Protein AF-0000000084123819 (afdb_homodimer)

Nearest PDB structures (foldseek):
  3b73-assembly1_A  TM=9.646E-01  e=2.290E-06  Haloarcula marismortui ATCC 43049
  5h3r-assembly1_B  TM=7.983E-01  e=9.351E-03  Escherichia coli K-12
  4zzl-assembly1_A  TM=7.773E-01  e=3.343E-02  Pseudomonas aeruginosa
  6pcp-assembly2_C  TM=8.397E-01  e=7.475E-02  Bordetella pertussis
  2nyx-assembly1_A  TM=7.741E-01  e=4.372E-02  Mycobacterium tuberculosis H37Rv

pLDDT: mean 82.8, std 21.32, range [26.89, 98.31]

Foldseek 3Di:
DAQDDPPDDPVLLVVLVCLVVPPKDALVVSQVVDPDPDHSVRSVVSLVVCVQQVQKHAPAQDPPDGMIHGDPQVVCRNVRNDNSHPCSPPPPDDPPVHHHHPVVPPVDD/DAQDDPPDDPVLLVVLVCLVVPPKDALVVSQVVDPDPDHSVRSVVSLVVCVQQVQKHAPAQDPPDGMIHGDPQVVCRNVRNDNSHPCSPPPPPDPPVHDHHPVVPPPDD

Sequence (218 aa):
MRRTGQWMQLLDDRILEKLAREGLSWPSQMARDLRVGGSEARIHERCRVLCEAGLIEPFLDEPGVEMFEISVWGMLYLEGEVDANLDRPTPGTRPPDKVRPGWWVGFGIMRRTGQWMQLLDDRILEKLAREGLSWPSQMARDLRVGGSEARIHERCRVLCEAGLIEPFLDEPGVEMFEISVWGMLYLEGEVDANLDRPTPGTRPPDKVRPGWWVGFGI

Structure (mmCIF, N/CA/C/O backbone):
data_AF-0000000084123819-model_v1
#
loop_
_entity.id
_entity.type
_entity.pdbx_description
1 polymer 'Repressor phrH2'
#
loop_
_atom_site.group_PDB
_atom_site.id
_atom_site.type_symbol
_atom_site.label_atom_id
_atom_site.label_alt_id
_atom_site.label_comp_id
_atom_site.label_asym_id
_atom_site.label_entity_id
_atom_site.label_seq_id
_atom_site.pdbx_PDB_ins_code
_atom_site.Cartn_x
_atom_site.Cartn_y
_atom_site.Cartn_z
_atom_site.occupancy
_atom_site.B_iso_or_equiv
_atom_site.auth_seq_id
_atom_site.auth_comp_id
_atom_site.auth_asym_id
_atom_site.auth_atom_id
_atom_site.pdbx_PDB_model_num
ATOM 1 N N . MET A 1 1 ? 9.422 -5.895 4.422 1 94.88 1 MET A N 1
ATOM 2 C CA . MET A 1 1 ? 8.023 -5.633 4.086 1 94.88 1 MET A CA 1
ATOM 3 C C . MET A 1 1 ? 7.379 -4.723 5.121 1 94.88 1 MET A C 1
ATOM 5 O O . MET A 1 1 ? 7.648 -4.84 6.316 1 94.88 1 MET A O 1
ATOM 9 N N . ARG A 1 2 ? 6.465 -3.92 4.648 1 96.38 2 ARG A N 1
ATOM 10 C CA . ARG A 1 2 ? 5.793 -2.988 5.547 1 96.38 2 ARG A CA 1
ATOM 11 C C . ARG A 1 2 ? 4.852 -3.723 6.496 1 96.38 2 ARG A C 1
ATOM 13 O O . ARG A 1 2 ? 4.168 -4.668 6.094 1 96.38 2 ARG A O 1
ATOM 20 N N . ARG A 1 3 ? 4.797 -3.199 7.773 1 95 3 ARG A N 1
ATOM 21 C CA . ARG A 1 3 ? 3.883 -3.713 8.789 1 95 3 ARG A CA 1
ATOM 22 C C . ARG A 1 3 ? 2.723 -2.75 9.016 1 95 3 ARG A C 1
ATOM 24 O O . ARG A 1 3 ? 2.785 -1.898 9.906 1 95 3 ARG A O 1
ATOM 31 N N . THR A 1 4 ? 1.726 -2.9 8.203 1 95.31 4 THR A N 1
ATOM 32 C CA . THR A 1 4 ? 0.609 -1.973 8.062 1 95.31 4 THR A CA 1
ATOM 33 C C . THR A 1 4 ? -0.328 -2.066 9.266 1 95.31 4 THR A C 1
ATOM 35 O O . THR A 1 4 ? -0.619 -3.164 9.742 1 95.31 4 THR A O 1
ATOM 38 N N . GLY A 1 5 ? -0.703 -0.911 9.719 1 93.38 5 GLY A N 1
ATOM 39 C CA . GLY A 1 5 ? -1.733 -0.895 10.742 1 93.38 5 GLY A CA 1
ATOM 40 C C . GLY A 1 5 ? -3.121 -1.173 10.203 1 93.38 5 GLY A C 1
ATOM 41 O O . GLY A 1 5 ? -3.414 -0.863 9.047 1 93.38 5 GLY A O 1
ATOM 42 N N . GLN A 1 6 ? -4.02 -1.649 11.125 1 90.69 6 GLN A N 1
ATOM 43 C CA . GLN A 1 6 ? -5.387 -1.97 10.734 1 90.69 6 GLN A CA 1
ATOM 44 C C . GLN A 1 6 ? -6.145 -0.716 10.305 1 90.69 6 GLN A C 1
ATOM 46 O O . GLN A 1 6 ? -7.125 -0.799 9.555 1 90.69 6 GLN A O 1
ATOM 51 N N . TRP A 1 7 ? -5.738 0.375 10.688 1 93.19 7 TRP A N 1
ATOM 52 C CA . TRP A 1 7 ? -6.391 1.656 10.438 1 93.19 7 TRP A CA 1
ATOM 53 C C . TRP A 1 7 ? -5.934 2.254 9.117 1 93.19 7 TRP A C 1
ATOM 55 O O . TRP A 1 7 ? -6.512 3.23 8.633 1 93.19 7 TRP A O 1
ATOM 65 N N . MET A 1 8 ? -4.859 1.706 8.523 1 96 8 MET A N 1
ATOM 66 C CA . MET A 1 8 ? -4.234 2.314 7.352 1 96 8 MET A CA 1
ATOM 67 C C . MET A 1 8 ? -4.973 1.932 6.074 1 96 8 MET A C 1
ATOM 69 O O . MET A 1 8 ? -5.574 0.858 5.996 1 96 8 MET A O 1
ATOM 73 N N . GLN A 1 9 ? -4.875 2.807 5.113 1 95.44 9 GLN A N 1
ATOM 74 C CA . GLN A 1 9 ? -5.391 2.631 3.758 1 95.44 9 GLN A CA 1
ATOM 75 C C . GLN A 1 9 ? -4.27 2.734 2.727 1 95.44 9 GLN A C 1
ATOM 77 O O . GLN A 1 9 ? -3.176 3.213 3.035 1 95.44 9 GLN A O 1
ATOM 82 N N . LEU A 1 10 ? -4.629 2.291 1.51 1 96.56 10 LEU A N 1
ATOM 83 C CA . LEU A 1 10 ? -3.652 2.328 0.425 1 96.56 10 LEU A CA 1
ATOM 84 C C . LEU A 1 10 ? -3.139 3.748 0.206 1 96.56 10 LEU A C 1
ATOM 86 O O . LEU A 1 10 ? -1.943 3.953 -0.017 1 96.56 10 LEU A O 1
ATOM 90 N N . LEU A 1 11 ? -4.055 4.664 0.275 1 96.69 11 LEU A N 1
ATOM 91 C CA . LEU A 1 11 ? -3.705 6.066 0.061 1 96.69 11 LEU A CA 1
ATOM 92 C C . LEU A 1 11 ? -2.629 6.516 1.043 1 96.69 11 LEU A C 1
ATOM 94 O O . LEU A 1 11 ? -1.771 7.332 0.7 1 96.69 11 LEU A O 1
ATOM 98 N N . ASP A 1 12 ? -2.639 5.992 2.201 1 96.88 12 ASP A N 1
ATOM 99 C CA . ASP A 1 12 ? -1.632 6.348 3.197 1 96.88 12 ASP A CA 1
ATOM 100 C C . ASP A 1 12 ? -0.228 5.996 2.709 1 96.88 12 ASP A C 1
ATOM 102 O O . ASP A 1 12 ? 0.699 6.797 2.84 1 96.88 12 ASP A O 1
ATOM 106 N N . ASP A 1 13 ? -0.086 4.84 2.154 1 97.75 13 ASP A N 1
ATOM 107 C CA . ASP A 1 13 ? 1.208 4.422 1.624 1 97.75 13 ASP A CA 1
ATOM 108 C C . ASP A 1 13 ? 1.681 5.367 0.52 1 97.75 13 ASP A C 1
ATOM 110 O O . ASP A 1 13 ? 2.867 5.688 0.435 1 97.75 13 ASP A O 1
ATOM 114 N N . ARG A 1 14 ? 0.751 5.805 -0.275 1 97.56 14 ARG A N 1
ATOM 115 C CA . ARG A 1 14 ? 1.123 6.672 -1.389 1 97.56 14 ARG A CA 1
ATOM 116 C C . ARG A 1 14 ? 1.505 8.062 -0.896 1 97.56 14 ARG A C 1
ATOM 118 O O . ARG A 1 14 ? 2.432 8.68 -1.423 1 97.56 14 ARG A O 1
ATOM 125 N N . ILE A 1 15 ? 0.788 8.5 0.048 1 97.62 15 ILE A N 1
ATOM 126 C CA . ILE A 1 15 ? 1.144 9.781 0.657 1 97.62 15 ILE A CA 1
ATOM 127 C C . ILE A 1 15 ? 2.551 9.695 1.245 1 97.62 15 ILE A C 1
ATOM 129 O O . ILE A 1 15 ? 3.389 10.562 0.993 1 97.62 15 ILE A O 1
ATOM 133 N N . LEU A 1 16 ? 2.836 8.68 1.971 1 98.31 16 LEU A N 1
ATOM 134 C CA . LEU A 1 16 ? 4.145 8.508 2.59 1 98.31 16 LEU A CA 1
ATOM 135 C C . LEU A 1 16 ? 5.238 8.406 1.531 1 98.31 16 LEU A C 1
ATOM 137 O O . LEU A 1 16 ? 6.305 9.008 1.675 1 98.31 16 LEU A O 1
ATOM 141 N N . GLU A 1 17 ? 4.992 7.645 0.515 1 98.31 17 GLU A N 1
ATOM 142 C CA . GLU A 1 17 ? 5.98 7.488 -0.547 1 98.31 17 GLU A CA 1
ATOM 143 C C . GLU A 1 17 ? 6.258 8.812 -1.248 1 98.31 17 GLU A C 1
ATOM 145 O O . GLU A 1 17 ? 7.406 9.117 -1.578 1 98.31 17 GLU A O 1
ATOM 150 N N . LYS A 1 18 ? 5.199 9.531 -1.505 1 97.56 18 LYS A N 1
ATOM 151 C CA . LYS A 1 18 ? 5.379 10.828 -2.146 1 97.56 18 LYS A CA 1
ATOM 152 C C . LYS A 1 18 ? 6.254 11.742 -1.298 1 97.56 18 LYS A C 1
ATOM 154 O O . LYS A 1 18 ? 7.191 12.359 -1.807 1 97.56 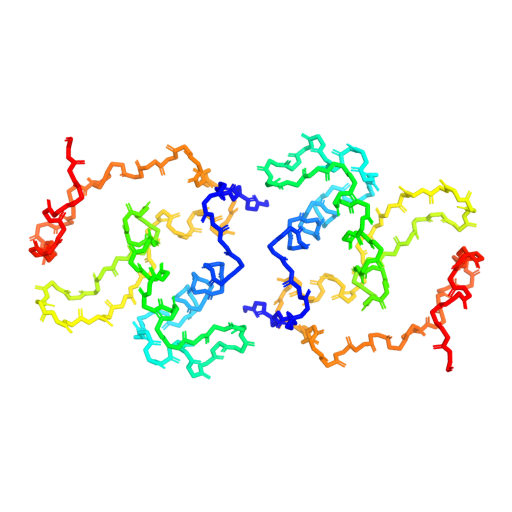18 LYS A O 1
ATOM 159 N N . LEU A 1 19 ? 5.906 11.828 -0.056 1 98.25 19 LEU A N 1
ATOM 160 C CA . LEU A 1 19 ? 6.664 12.695 0.839 1 98.25 19 LEU A CA 1
ATOM 161 C C . LEU A 1 19 ? 8.109 12.219 0.961 1 98.25 19 LEU A C 1
ATOM 163 O O . LEU A 1 19 ? 9.031 13.039 1.049 1 98.25 19 LEU A O 1
ATOM 167 N N . ALA A 1 20 ? 8.289 10.953 1.011 1 98.31 20 ALA A N 1
ATOM 168 C CA . ALA A 1 20 ? 9.641 10.398 1.074 1 98.31 20 ALA A CA 1
ATOM 169 C C . ALA A 1 20 ? 10.453 10.789 -0.159 1 98.31 20 ALA A C 1
ATOM 171 O O . ALA A 1 20 ? 11.648 11.062 -0.061 1 98.31 20 ALA A O 1
ATOM 172 N N . ARG A 1 21 ? 9.812 10.805 -1.209 1 97 21 ARG A N 1
ATOM 173 C CA . ARG A 1 21 ? 10.484 11.062 -2.479 1 97 21 ARG A CA 1
ATOM 174 C C . ARG A 1 21 ? 10.695 12.555 -2.697 1 97 21 ARG A C 1
ATOM 176 O O . ARG A 1 21 ? 11.758 12.984 -3.145 1 97 21 ARG A O 1
ATOM 183 N N . GLU A 1 22 ? 9.711 13.312 -2.41 1 96.38 22 GLU A N 1
ATOM 184 C CA . GLU A 1 22 ? 9.711 14.711 -2.844 1 96.38 22 GLU A CA 1
ATOM 185 C C . GLU A 1 22 ? 9.977 15.648 -1.674 1 96.38 22 GLU A C 1
ATOM 187 O O . GLU A 1 22 ? 10.258 16.828 -1.874 1 96.38 22 GLU A O 1
ATOM 192 N N . GLY A 1 23 ? 9.914 15.102 -0.52 1 95.5 23 GLY A N 1
ATOM 193 C CA . GLY A 1 23 ? 10.07 15.961 0.645 1 95.5 23 GLY A CA 1
ATOM 194 C C . GLY A 1 23 ? 8.766 16.594 1.096 1 95.5 23 GLY A C 1
ATOM 195 O O . GLY A 1 23 ? 7.75 15.906 1.234 1 95.5 23 GLY A O 1
ATOM 196 N N . LEU A 1 24 ? 8.727 17.859 1.134 1 95.44 24 LEU A N 1
ATOM 197 C CA . LEU A 1 24 ? 7.566 18.578 1.625 1 95.44 24 LEU A CA 1
ATOM 198 C C . LEU A 1 24 ? 6.477 18.641 0.56 1 95.44 24 LEU A C 1
ATOM 200 O O . LEU A 1 24 ? 6.773 18.766 -0.631 1 95.44 24 LEU A O 1
ATOM 204 N N . SER A 1 25 ? 5.176 18.594 1.036 1 96.75 25 SER A N 1
ATOM 205 C CA . SER A 1 25 ? 4.051 18.75 0.12 1 96.75 25 SER A CA 1
ATOM 206 C C . SER A 1 25 ? 2.793 19.188 0.861 1 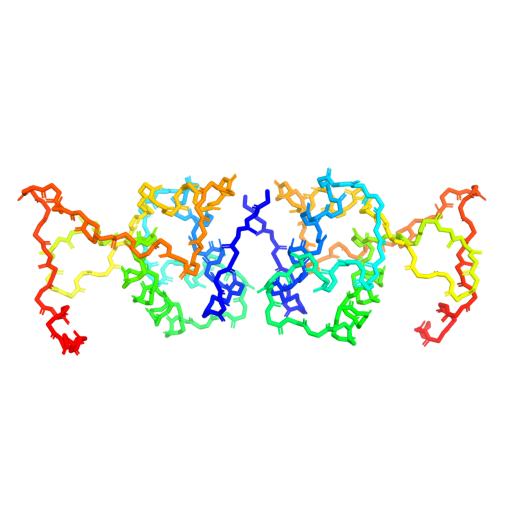96.75 25 SER A C 1
ATOM 208 O O . SER A 1 25 ? 2.75 19.172 2.092 1 96.75 25 SER A O 1
ATOM 210 N N . TRP A 1 26 ? 1.795 19.547 -0 1 94.75 26 TRP A N 1
ATOM 211 C CA . TRP A 1 26 ? 0.48 19.984 0.465 1 94.75 26 TRP A CA 1
ATOM 212 C C . TRP A 1 26 ? -0.604 19.016 -0.003 1 94.75 26 TRP A C 1
ATOM 214 O O . TRP A 1 26 ? -0.483 18.406 -1.068 1 94.75 26 TRP A O 1
ATOM 224 N N . PRO A 1 27 ? -1.655 18.984 0.898 1 95.81 27 PRO A N 1
ATOM 225 C CA . PRO A 1 27 ? -2.73 18.062 0.496 1 95.81 27 PRO A CA 1
ATOM 226 C C . PRO A 1 27 ? -3.26 18.359 -0.906 1 95.81 27 PRO A C 1
ATOM 228 O O . PRO A 1 27 ? -3.529 17.438 -1.675 1 95.81 27 PRO A O 1
ATOM 231 N N . SER A 1 28 ? -3.377 19.594 -1.279 1 94.19 28 SER A N 1
ATOM 232 C CA . SER A 1 28 ? -3.867 19.922 -2.611 1 94.19 28 SER A CA 1
ATOM 233 C C . SER A 1 28 ? -2.906 19.438 -3.691 1 94.19 28 SER A C 1
ATOM 235 O O . SER A 1 28 ? -3.338 18.953 -4.738 1 94.19 28 SER A O 1
ATOM 237 N N . GLN A 1 29 ? -1.646 19.625 -3.51 1 95.5 29 GLN A N 1
ATOM 238 C CA . GLN A 1 29 ? -0.646 19.141 -4.449 1 95.5 29 GLN A CA 1
ATOM 239 C C . GLN A 1 29 ? -0.65 17.609 -4.508 1 95.5 29 GLN A C 1
ATOM 241 O O . GLN A 1 29 ? -0.551 17.031 -5.586 1 95.5 29 GLN A O 1
ATOM 246 N N . MET A 1 30 ? -0.764 17 -3.324 1 95.81 30 MET A N 1
ATOM 247 C CA . MET A 1 30 ? -0.81 15.547 -3.277 1 95.81 30 MET A CA 1
ATOM 248 C C . MET A 1 30 ? -2.018 15.016 -4.043 1 95.81 30 MET A C 1
ATOM 250 O O . MET A 1 30 ? -1.917 14.008 -4.742 1 95.81 30 MET A O 1
ATOM 254 N N . ALA A 1 31 ? -3.129 15.68 -3.91 1 94.81 31 ALA A N 1
ATOM 255 C CA . ALA A 1 31 ? -4.348 15.273 -4.602 1 94.81 31 ALA A CA 1
ATOM 256 C C . ALA A 1 31 ? -4.168 15.32 -6.113 1 94.81 31 ALA A C 1
ATOM 258 O O . ALA A 1 31 ? -4.699 14.477 -6.84 1 94.81 31 ALA A O 1
ATOM 259 N N . ARG A 1 32 ? -3.424 16.266 -6.582 1 93.12 32 ARG A N 1
ATOM 260 C CA . ARG A 1 32 ? -3.168 16.406 -8.008 1 93.12 32 ARG A CA 1
ATOM 261 C C . ARG A 1 32 ? -2.195 15.336 -8.5 1 93.12 32 ARG A C 1
ATOM 263 O O . ARG A 1 32 ? -2.336 14.828 -9.617 1 93.12 32 ARG A O 1
ATOM 270 N N . ASP A 1 33 ? -1.304 15.008 -7.699 1 93.44 33 ASP A N 1
ATOM 271 C CA . ASP A 1 33 ? -0.202 14.148 -8.117 1 93.44 33 ASP A CA 1
ATOM 272 C C . ASP A 1 33 ? -0.578 12.672 -7.992 1 93.44 33 ASP A C 1
ATOM 274 O O . ASP A 1 33 ? -0.15 11.844 -8.797 1 93.44 33 ASP A O 1
ATOM 278 N N . LEU A 1 34 ? -1.29 12.383 -6.957 1 92.75 34 LEU A N 1
ATOM 279 C CA . LEU A 1 34 ? -1.593 10.984 -6.664 1 92.75 34 LEU A CA 1
ATOM 280 C C . LEU A 1 34 ? -2.816 10.523 -7.445 1 92.75 34 LEU A C 1
ATOM 282 O O . LEU A 1 34 ? -3.838 11.211 -7.477 1 92.75 34 LEU A O 1
ATOM 286 N N . ARG A 1 35 ? -2.732 9.633 -8.195 1 81.19 35 ARG A N 1
ATOM 287 C CA . ARG A 1 35 ? -3.799 9.094 -9.031 1 81.19 35 ARG A CA 1
ATOM 288 C C . ARG A 1 35 ? -4.551 7.977 -8.32 1 81.19 35 ARG A C 1
ATOM 290 O O . ARG A 1 35 ? -5.258 7.195 -8.961 1 81.19 35 ARG A O 1
ATOM 297 N N . VAL A 1 36 ? -4.305 7.961 -7.074 1 82.25 36 VAL A N 1
ATOM 298 C CA . VAL A 1 36 ? -5.02 6.938 -6.312 1 82.25 36 VAL A CA 1
ATOM 299 C C . VAL A 1 36 ? -6.387 7.469 -5.887 1 82.25 36 VAL A C 1
ATOM 301 O O . VAL A 1 36 ? -6.59 8.68 -5.812 1 82.25 36 VAL A O 1
ATOM 304 N N . GLY A 1 37 ? -7.512 6.922 -6.102 1 68.88 37 GLY A N 1
ATOM 305 C CA . GLY A 1 37 ? -8.93 7.195 -5.902 1 68.88 37 GLY A CA 1
ATOM 306 C C . GLY A 1 37 ? -9.203 8.086 -4.707 1 68.88 37 GLY A C 1
ATOM 307 O O . GLY A 1 37 ? -10.25 7.98 -4.074 1 68.88 37 GLY A O 1
ATOM 308 N N . GLY A 1 38 ? -8.344 9.172 -4.582 1 76.94 38 GLY A N 1
ATOM 309 C CA . GLY A 1 38 ? -8.703 10 -3.441 1 76.94 38 GLY A CA 1
ATOM 310 C C . GLY A 1 38 ? -8.969 11.445 -3.811 1 76.94 38 GLY A C 1
ATOM 311 O O . GLY A 1 38 ? -8.328 11.992 -4.711 1 76.94 38 GLY A O 1
ATOM 312 N N . SER A 1 39 ? -9.922 11.977 -3.324 1 91.62 39 SER A N 1
ATOM 31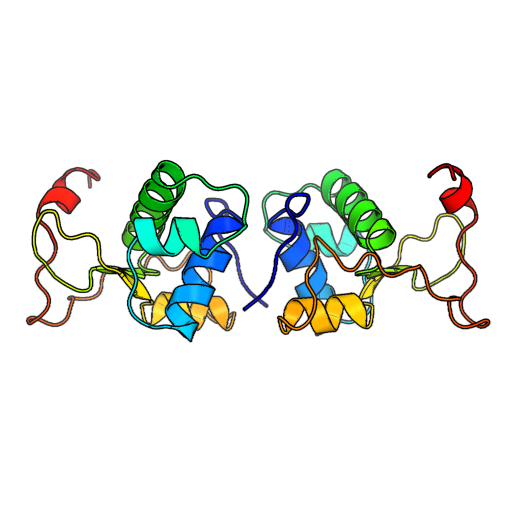3 C CA . SER A 1 39 ? -10.203 13.406 -3.412 1 91.62 39 SER A CA 1
ATOM 314 C C . SER A 1 39 ? -9.266 14.211 -2.525 1 91.62 39 SER A C 1
ATOM 316 O O . SER A 1 39 ? -8.578 13.648 -1.669 1 91.62 39 SER A O 1
ATOM 318 N N . GLU A 1 40 ? -9.273 15.477 -2.857 1 95.06 40 GLU A N 1
ATOM 319 C CA . GLU A 1 40 ? -8.484 16.359 -2.002 1 95.06 40 GLU A CA 1
ATOM 320 C C . GLU A 1 40 ? -8.961 16.281 -0.552 1 95.06 40 GLU A C 1
ATOM 322 O O . GLU A 1 40 ? -8.141 16.281 0.372 1 95.06 40 GLU A O 1
ATOM 327 N N . ALA A 1 41 ? -10.227 16.297 -0.348 1 95.06 41 ALA A N 1
ATOM 328 C CA . ALA A 1 41 ? -10.789 16.172 0.996 1 95.06 41 ALA A CA 1
ATOM 329 C C . ALA A 1 41 ? -10.297 14.898 1.68 1 95.06 41 ALA A C 1
ATOM 331 O O . ALA A 1 41 ? -9.953 14.914 2.865 1 95.06 41 ALA A O 1
ATOM 332 N N . ARG A 1 42 ? -10.273 13.852 0.964 1 96.12 42 ARG A N 1
ATOM 333 C CA . ARG A 1 42 ? -9.797 12.586 1.505 1 96.12 42 ARG A CA 1
ATOM 334 C C . ARG A 1 42 ? -8.312 12.656 1.844 1 96.12 42 ARG A C 1
ATOM 336 O O . ARG A 1 42 ? -7.875 12.133 2.869 1 96.12 42 ARG A O 1
ATOM 343 N N . ILE A 1 43 ? -7.605 13.273 0.985 1 97.25 43 ILE A N 1
ATOM 344 C CA . ILE A 1 43 ? -6.18 13.445 1.241 1 97.25 43 ILE A CA 1
ATOM 345 C C . ILE A 1 43 ? -5.973 14.25 2.521 1 97.25 43 ILE A C 1
ATOM 347 O O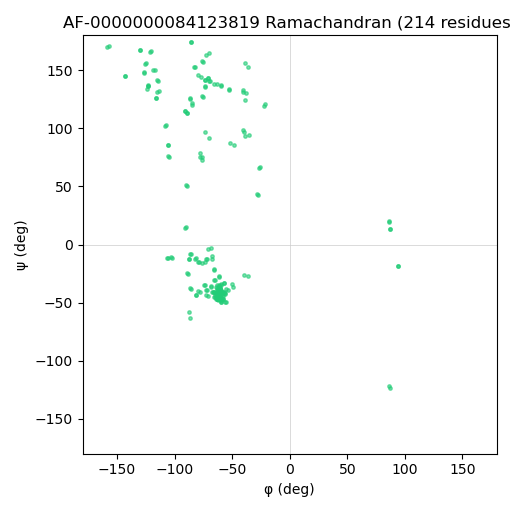 . ILE A 1 43 ? -5.125 13.906 3.348 1 97.25 43 ILE A O 1
ATOM 351 N N . HIS A 1 44 ? -6.703 15.289 2.713 1 95.06 44 HIS A N 1
ATOM 352 C CA . HIS A 1 44 ? -6.641 16.062 3.947 1 95.06 44 HIS A CA 1
ATOM 353 C C . HIS A 1 44 ? -6.902 15.18 5.164 1 95.06 44 HIS A C 1
ATOM 355 O O . HIS A 1 44 ? -6.152 15.227 6.145 1 95.06 44 HIS A O 1
ATOM 361 N N . GLU A 1 45 ? -7.922 14.445 5.09 1 95.75 45 GLU A N 1
ATOM 362 C CA . GLU A 1 45 ? -8.289 13.547 6.184 1 95.75 45 GLU A CA 1
ATOM 363 C C . GLU A 1 45 ? -7.164 12.562 6.492 1 95.75 45 GLU A C 1
ATOM 365 O O . GLU A 1 45 ? -6.805 12.367 7.656 1 95.75 45 GLU A O 1
ATOM 370 N N . ARG A 1 46 ? -6.629 11.977 5.438 1 96.62 46 ARG A N 1
ATOM 371 C CA . ARG A 1 46 ? -5.59 10.977 5.652 1 96.62 46 ARG A CA 1
ATOM 372 C C . ARG A 1 46 ? -4.312 11.609 6.188 1 96.62 46 ARG A C 1
ATOM 374 O O . ARG A 1 46 ? -3.6 11.008 6.988 1 96.62 46 ARG A O 1
ATOM 381 N N . CYS A 1 47 ? -4.004 12.805 5.734 1 96.38 47 CYS A N 1
ATOM 382 C CA . CYS A 1 47 ? -2.85 13.5 6.289 1 96.38 47 CYS A CA 1
ATOM 383 C C . CYS A 1 47 ? -3.02 13.727 7.785 1 96.38 47 CYS A C 1
ATOM 385 O O . CYS A 1 47 ? -2.062 13.594 8.555 1 96.38 47 CYS A O 1
ATOM 387 N N . ARG A 1 48 ? -4.176 14.055 8.18 1 93.69 48 ARG A N 1
ATOM 388 C CA . ARG A 1 48 ? -4.438 14.234 9.602 1 93.69 48 ARG A CA 1
ATOM 389 C C . ARG A 1 48 ? -4.238 12.93 10.367 1 93.69 48 ARG A C 1
ATOM 391 O O . ARG A 1 48 ? -3.596 12.914 11.414 1 93.69 48 ARG A O 1
ATOM 398 N N . VAL A 1 49 ? -4.762 11.875 9.891 1 95.06 49 VAL A N 1
ATOM 399 C CA . VAL A 1 49 ? -4.633 10.562 10.523 1 95.06 49 VAL A CA 1
ATOM 400 C C . VAL A 1 49 ? -3.158 10.18 10.609 1 95.06 49 VAL A C 1
ATOM 402 O O . VAL A 1 49 ? -2.695 9.711 11.656 1 95.06 49 VAL A O 1
ATOM 405 N N . LEU A 1 50 ? -2.447 10.344 9.547 1 96.81 50 LEU A N 1
ATOM 406 C CA . LEU A 1 50 ? -1.028 10.016 9.508 1 96.81 50 LEU A CA 1
ATOM 407 C C . LEU A 1 50 ? -0.242 10.867 10.5 1 96.81 50 LEU A C 1
ATOM 409 O O . LEU A 1 50 ? 0.735 10.406 11.086 1 96.81 50 LEU A O 1
ATOM 413 N N . CYS A 1 51 ? -0.643 12.133 10.609 1 93.81 51 CYS A N 1
ATOM 414 C CA . CYS A 1 51 ? -0.023 13.008 11.602 1 93.81 51 CYS A CA 1
ATOM 415 C C . CYS A 1 51 ? -0.277 12.492 13.016 1 93.81 51 CYS A C 1
ATOM 417 O O . CYS A 1 51 ? 0.644 12.422 13.828 1 93.81 51 CYS A O 1
ATOM 419 N N . GLU A 1 52 ? -1.499 12.148 13.266 1 92.31 52 GLU A N 1
ATOM 420 C CA . GLU A 1 52 ? -1.853 11.6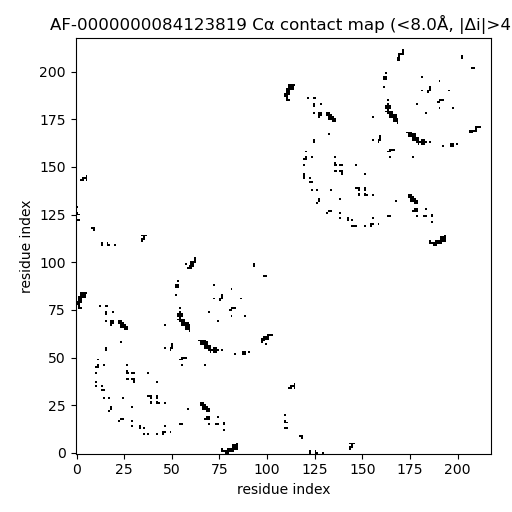17 14.578 1 92.31 52 GLU A CA 1
ATOM 421 C C . GLU A 1 52 ? -1.073 10.344 14.883 1 92.31 52 GLU A C 1
ATOM 423 O O . GLU A 1 52 ? -0.688 10.102 16.031 1 92.31 52 GLU A O 1
ATOM 428 N N . ALA A 1 53 ? -0.848 9.602 13.867 1 94.56 53 ALA A N 1
ATOM 429 C CA . ALA A 1 53 ? -0.109 8.352 14.023 1 94.56 53 ALA A CA 1
ATOM 430 C C . ALA A 1 53 ? 1.392 8.609 14.125 1 94.56 53 ALA A C 1
ATOM 432 O O . ALA A 1 53 ? 2.17 7.695 14.398 1 94.56 53 ALA A O 1
ATOM 433 N N . GLY A 1 54 ? 1.827 9.812 13.758 1 94.31 54 GLY A N 1
ATOM 434 C CA . GLY A 1 54 ? 3.227 10.195 13.875 1 94.31 54 GLY A CA 1
ATOM 435 C C . GLY A 1 54 ? 4.055 9.805 12.672 1 94.31 54 GLY A C 1
ATOM 436 O O . GLY A 1 54 ? 5.285 9.852 12.711 1 94.31 54 GLY A O 1
ATOM 437 N N . LEU A 1 55 ? 3.434 9.445 11.602 1 97.12 55 LEU A N 1
ATOM 438 C CA . LEU A 1 55 ? 4.16 8.992 10.422 1 97.12 55 LEU A CA 1
ATOM 439 C C . LEU A 1 55 ? 4.512 10.164 9.508 1 97.12 55 LEU A C 1
ATOM 441 O O . LEU A 1 55 ? 5.426 10.062 8.688 1 97.12 55 LEU A O 1
ATOM 445 N N . ILE A 1 56 ? 3.697 11.219 9.641 1 97.12 56 ILE A N 1
ATOM 446 C CA . ILE A 1 56 ? 4.07 12.484 9.023 1 97.12 56 ILE A CA 1
ATOM 447 C C . ILE A 1 56 ? 3.953 13.609 10.055 1 97.12 56 ILE A C 1
ATOM 449 O O . ILE A 1 56 ? 3.41 13.414 11.141 1 97.12 56 ILE A O 1
ATOM 453 N N . GLU A 1 57 ? 4.539 14.758 9.648 1 95.75 57 GLU A N 1
ATOM 454 C CA . GLU A 1 57 ? 4.512 15.898 10.562 1 95.75 57 GLU A CA 1
ATOM 455 C C . GLU A 1 57 ? 4.336 17.203 9.805 1 95.75 57 GLU A C 1
ATOM 457 O O . GLU A 1 57 ? 4.809 17.344 8.672 1 95.75 57 GLU A O 1
ATOM 462 N N . PRO A 1 58 ? 3.627 18.109 10.422 1 93.94 58 PRO A N 1
ATOM 463 C CA . PRO A 1 58 ? 3.562 19.438 9.805 1 93.94 58 PRO A CA 1
ATOM 464 C C . PRO A 1 58 ? 4.938 20.078 9.656 1 93.94 58 PRO A C 1
ATOM 466 O O . PRO A 1 58 ? 5.781 19.969 10.547 1 93.94 58 PRO A O 1
ATOM 469 N N . PHE A 1 59 ? 5.141 20.672 8.5 1 90.94 59 PHE A N 1
ATOM 470 C CA . PHE A 1 59 ? 6.406 21.344 8.258 1 90.94 59 PHE A CA 1
ATOM 471 C C . PHE A 1 59 ? 6.492 22.641 9.055 1 90.94 59 PHE A C 1
ATOM 473 O O . PHE A 1 59 ? 7.559 22.984 9.57 1 90.94 59 PHE A O 1
ATOM 480 N N . LEU A 1 60 ? 5.398 23.344 9.031 1 85.31 60 LEU A N 1
ATOM 481 C CA . LEU A 1 60 ? 5.324 24.594 9.797 1 85.31 60 LEU A CA 1
ATOM 482 C C . LEU A 1 60 ? 4.297 24.484 10.914 1 85.31 60 LEU A C 1
ATOM 484 O O . LEU A 1 60 ? 3.254 23.844 10.75 1 85.31 60 LEU A O 1
ATOM 488 N N . ASP A 1 61 ? 4.672 25.047 11.969 1 78.44 61 ASP A N 1
ATOM 489 C CA . ASP A 1 61 ? 3.754 25.094 13.102 1 78.44 61 ASP A CA 1
ATOM 490 C C . ASP A 1 61 ? 2.863 26.328 13.055 1 78.44 61 ASP A C 1
ATOM 492 O O . ASP A 1 61 ? 2.924 27.172 13.945 1 78.44 61 ASP A O 1
ATOM 496 N N . GLU A 1 62 ? 2.27 26.562 11.984 1 80.25 62 GLU A N 1
ATOM 497 C CA . GLU A 1 62 ? 1.337 27.672 11.797 1 80.25 62 GLU A CA 1
ATOM 498 C C . GLU A 1 62 ? -0.073 27.156 11.508 1 80.25 62 GLU A C 1
ATOM 500 O O . GLU A 1 62 ? -0.271 26.328 10.625 1 80.25 62 GLU A O 1
ATOM 505 N N . PRO A 1 63 ? -1 27.688 12.375 1 76.69 63 PRO A N 1
ATOM 506 C CA . PRO A 1 63 ? -2.383 27.281 12.141 1 76.69 63 PRO A CA 1
ATOM 507 C C . PRO A 1 63 ? -2.834 27.516 10.703 1 76.69 63 PRO A C 1
ATOM 509 O O . PRO A 1 63 ? -2.494 28.547 10.109 1 76.69 63 PRO A O 1
ATOM 512 N N . GLY A 1 64 ? -3.398 26.609 10.172 1 78.31 64 GLY A N 1
ATOM 513 C CA . GLY A 1 64 ? -3.984 26.75 8.852 1 78.31 64 GLY A CA 1
ATOM 514 C C . GLY A 1 64 ? -3.057 26.312 7.734 1 78.31 64 GLY A C 1
ATOM 515 O O . GLY A 1 64 ? -3.477 26.188 6.582 1 78.31 64 GLY A O 1
ATOM 516 N N . VAL A 1 65 ? -1.833 26.266 8.133 1 78.75 65 VAL A N 1
ATOM 517 C CA . VAL A 1 65 ? -0.91 25.844 7.094 1 78.75 65 VAL A CA 1
ATOM 518 C C . VAL A 1 65 ? -0.781 24.312 7.113 1 78.75 65 VAL A C 1
ATOM 520 O O . VAL A 1 65 ? -0.411 23.734 8.133 1 78.75 65 VAL A O 1
ATOM 523 N N . GLU A 1 66 ? -1.274 23.719 6.051 1 89.88 66 GLU A N 1
ATOM 524 C CA . GLU A 1 66 ? -1.189 22.266 5.953 1 89.88 66 GLU A CA 1
ATOM 525 C C . GLU A 1 66 ? -0.113 21.844 4.957 1 89.88 66 GLU A C 1
ATOM 527 O O . GLU A 1 66 ? -0.415 21.531 3.803 1 89.88 66 GLU A O 1
ATOM 532 N N . MET A 1 67 ? 1.106 21.953 5.332 1 94.38 67 MET A N 1
ATOM 533 C CA . MET A 1 67 ? 2.277 21.406 4.645 1 94.38 67 MET A CA 1
ATOM 534 C C . MET A 1 67 ? 2.943 20.312 5.473 1 94.38 67 MET A C 1
ATOM 536 O O . MET A 1 67 ? 3.186 20.5 6.668 1 94.38 67 MET A O 1
ATOM 540 N N . PHE A 1 68 ? 3.232 19.172 4.797 1 97 68 PHE A N 1
ATOM 541 C CA . PHE A 1 68 ? 3.662 18.016 5.57 1 97 68 PHE A CA 1
ATOM 542 C C . PHE A 1 68 ? 4.98 17.469 5.035 1 97 68 PHE A C 1
ATOM 544 O O . PHE A 1 68 ? 5.285 17.625 3.852 1 97 68 PHE A O 1
ATOM 551 N N . GLU A 1 69 ? 5.727 16.938 5.965 1 97.81 69 GLU A N 1
ATOM 552 C CA . GLU A 1 69 ? 6.883 16.094 5.633 1 97.81 69 GLU A CA 1
ATOM 553 C C . GLU A 1 69 ? 6.793 14.734 6.316 1 97.81 69 GLU A C 1
ATOM 555 O O . GLU A 1 69 ? 6.055 14.57 7.289 1 97.81 69 GLU A O 1
ATOM 560 N N . ILE A 1 70 ? 7.441 13.789 5.773 1 97.81 70 ILE A N 1
ATOM 561 C CA . ILE A 1 70 ? 7.465 12.469 6.402 1 97.81 70 ILE A CA 1
ATOM 562 C C . ILE A 1 70 ? 8.367 12.5 7.633 1 97.81 70 ILE A C 1
ATOM 564 O O . ILE A 1 70 ? 9.422 13.148 7.621 1 97.81 70 ILE A O 1
ATOM 568 N N . SER A 1 71 ? 7.949 11.805 8.664 1 96.75 71 SER A N 1
ATOM 569 C CA . SER A 1 71 ? 8.742 11.711 9.883 1 96.75 71 SER A CA 1
ATOM 570 C C . SER A 1 71 ? 9.766 10.586 9.797 1 96.75 71 SER A C 1
ATOM 572 O O . SER A 1 71 ? 9.766 9.82 8.828 1 96.75 71 SER A O 1
ATOM 574 N N . VAL A 1 72 ? 10.617 10.523 10.852 1 96 72 VAL A N 1
ATOM 575 C CA . VAL A 1 72 ? 11.531 9.391 10.953 1 96 72 VAL A CA 1
ATOM 576 C C . VAL A 1 72 ? 10.742 8.094 11.055 1 96 72 VAL A C 1
ATOM 578 O O . VAL A 1 72 ? 11.086 7.094 10.422 1 96 72 VAL A O 1
ATOM 581 N N . TRP A 1 73 ? 9.68 8.062 11.758 1 95.44 73 TRP A N 1
ATOM 582 C CA . TRP A 1 73 ? 8.844 6.879 11.93 1 95.44 73 TRP A CA 1
ATOM 583 C C . TRP A 1 73 ? 8.172 6.492 10.617 1 95.44 73 TRP A C 1
ATOM 585 O O . TRP A 1 73 ? 8.062 5.309 10.289 1 95.44 73 TRP A O 1
ATOM 595 N N . GLY A 1 74 ? 7.715 7.516 9.906 1 97.62 74 GLY A N 1
ATOM 596 C CA . GLY A 1 74 ? 7.156 7.254 8.586 1 97.62 74 GLY A CA 1
ATOM 597 C C . GLY A 1 74 ? 8.141 6.594 7.641 1 97.62 74 GLY A C 1
ATOM 598 O O . GLY A 1 74 ? 7.777 5.672 6.906 1 97.62 74 GLY A O 1
ATOM 599 N N . MET A 1 75 ? 9.43 7.062 7.672 1 97.94 75 MET A N 1
ATOM 600 C CA . MET A 1 75 ? 10.477 6.48 6.836 1 97.94 75 MET A CA 1
ATOM 601 C C . MET A 1 75 ? 10.75 5.031 7.234 1 97.94 75 MET A C 1
ATOM 603 O O . MET A 1 75 ? 10.836 4.152 6.375 1 97.94 75 MET A O 1
ATOM 607 N N . LEU A 1 76 ? 10.852 4.824 8.508 1 97.25 76 LEU A N 1
ATOM 608 C CA . LEU A 1 76 ? 11.117 3.48 9.016 1 97.25 76 LEU A CA 1
ATOM 609 C C . LEU A 1 76 ? 9.961 2.539 8.703 1 97.25 76 LEU A C 1
ATOM 611 O O . LEU A 1 76 ? 10.172 1.349 8.461 1 97.25 76 LEU A O 1
ATOM 615 N N . TYR A 1 77 ? 8.742 3.078 8.648 1 97.44 77 TYR A N 1
ATOM 616 C CA . TYR A 1 77 ? 7.586 2.289 8.234 1 97.44 77 TYR A CA 1
ATOM 617 C C . TYR A 1 77 ? 7.73 1.833 6.789 1 97.44 77 TYR A C 1
ATOM 619 O O . TYR A 1 77 ? 7.508 0.66 6.477 1 97.44 77 TYR A O 1
ATOM 627 N N . LEU A 1 78 ? 8.102 2.76 5.918 1 97.75 78 LEU A N 1
ATOM 628 C CA . LEU A 1 78 ? 8.266 2.418 4.508 1 97.75 78 LEU A CA 1
ATOM 629 C C . LEU A 1 78 ? 9.344 1.354 4.328 1 97.75 78 LEU A C 1
ATOM 631 O O . LEU A 1 78 ? 9.266 0.535 3.412 1 97.75 78 LEU A O 1
ATOM 635 N N . GLU A 1 79 ? 10.297 1.333 5.27 1 96.38 79 GLU A N 1
ATOM 636 C CA . GLU A 1 79 ? 11.398 0.378 5.199 1 96.38 79 GLU A CA 1
ATOM 637 C C . GLU A 1 79 ?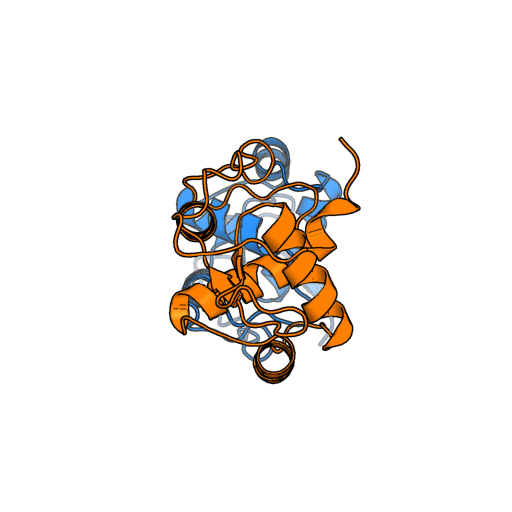 11.023 -0.949 5.852 1 96.38 79 GLU A C 1
ATOM 639 O O . GLU A 1 79 ? 11.781 -1.916 5.789 1 96.38 79 GLU A O 1
ATOM 644 N N . GLY A 1 80 ? 9.914 -0.993 6.488 1 95.81 80 GLY A N 1
ATOM 645 C CA . GLY A 1 80 ? 9.453 -2.207 7.145 1 95.81 80 GLY A CA 1
ATOM 646 C C . GLY A 1 80 ? 10 -2.367 8.547 1 95.81 80 GLY A C 1
ATOM 647 O O . GLY A 1 80 ? 9.945 -3.457 9.125 1 95.81 80 GLY A O 1
ATOM 648 N N . GLU A 1 81 ? 10.445 -1.296 9.133 1 96.19 81 GLU A N 1
ATOM 649 C CA . GLU A 1 81 ? 11.141 -1.363 10.414 1 96.19 81 GLU A CA 1
ATOM 650 C C . GLU A 1 81 ? 10.227 -0.946 11.562 1 96.19 81 GLU A C 1
ATOM 652 O O . GLU A 1 81 ? 10.578 -1.107 12.734 1 96.19 81 GLU A O 1
ATOM 657 N N . VAL A 1 82 ? 9.094 -0.392 11.234 1 94.25 82 VAL A N 1
ATOM 658 C CA . VAL A 1 82 ? 8.125 0.039 12.242 1 94.25 82 VAL A CA 1
ATOM 659 C C . VAL A 1 82 ? 6.781 -0.649 11.992 1 94.25 82 VAL A C 1
ATOM 661 O O . VAL A 1 82 ? 6.34 -0.768 10.844 1 94.25 82 VAL A O 1
ATOM 664 N N . ASP A 1 83 ? 6.164 -1.108 13.125 1 94.25 83 ASP A N 1
ATOM 665 C CA . ASP A 1 83 ? 4.805 -1.644 13.094 1 94.25 83 ASP A CA 1
ATOM 666 C C . ASP A 1 83 ? 3.775 -0.545 13.359 1 94.25 83 ASP A C 1
ATOM 668 O O . ASP A 1 83 ? 3.707 0.001 14.461 1 94.25 83 ASP A O 1
ATOM 672 N N . ALA A 1 84 ? 2.959 -0.274 12.352 1 93.44 84 ALA A N 1
ATOM 673 C CA . ALA A 1 84 ? 2.061 0.875 12.422 1 93.44 84 ALA A CA 1
ATOM 674 C C . ALA A 1 84 ? 0.916 0.622 13.398 1 93.44 84 ALA A C 1
ATOM 676 O O . ALA A 1 84 ? 0.168 1.541 13.742 1 93.44 84 ALA A O 1
ATOM 677 N N . ASN A 1 85 ? 0.713 -0.625 13.852 1 86.5 85 ASN A N 1
ATOM 678 C CA . ASN A 1 85 ? -0.256 -0.883 14.914 1 86.5 85 ASN A CA 1
ATOM 679 C C . ASN A 1 85 ? 0.304 -0.519 16.281 1 86.5 85 ASN A C 1
ATOM 681 O O . ASN A 1 85 ? -0.454 -0.306 17.234 1 86.5 85 ASN A O 1
ATOM 685 N N . LEU A 1 86 ? 1.456 -0.806 16.5 1 73 86 LEU A N 1
ATOM 686 C CA . LEU A 1 86 ? 2.061 -0.718 17.828 1 73 86 LEU A CA 1
ATOM 687 C C . LEU A 1 86 ? 2.621 0.678 18.078 1 73 86 LEU A C 1
ATOM 689 O O . LEU A 1 86 ? 2.52 1.203 19.188 1 73 86 LEU A O 1
ATOM 693 N N . ASP A 1 87 ? 3.498 1.015 17.203 1 59.12 87 ASP A N 1
ATOM 694 C CA . ASP A 1 87 ? 4.371 2.139 17.531 1 59.12 87 ASP A CA 1
ATOM 695 C C . ASP A 1 87 ? 3.646 3.469 17.344 1 59.12 87 ASP A C 1
ATOM 697 O O . ASP A 1 87 ? 3.244 3.812 16.234 1 59.12 87 ASP A O 1
ATOM 701 N N . ARG A 1 88 ? 2.779 3.678 18.359 1 55.69 88 ARG A N 1
ATOM 702 C CA . ARG A 1 88 ? 2.352 5.074 18.344 1 55.69 88 ARG A CA 1
ATOM 703 C C . ARG A 1 88 ? 3.463 5.992 18.828 1 55.69 88 ARG A C 1
ATOM 705 O O . ARG A 1 88 ? 4.035 5.766 19.906 1 55.69 88 ARG A O 1
ATOM 712 N N . PRO A 1 89 ? 4.141 6.516 17.812 1 50.75 89 PRO A N 1
ATOM 713 C CA . PRO A 1 89 ? 5.156 7.445 18.312 1 50.75 89 PRO A CA 1
ATOM 714 C C . PRO A 1 89 ? 4.668 8.273 19.5 1 50.75 89 PRO A C 1
ATOM 716 O O . PRO A 1 89 ? 3.494 8.656 19.547 1 50.75 89 PRO A O 1
ATOM 719 N N . THR A 1 90 ? 4.98 7.727 20.672 1 45.03 90 THR A N 1
ATOM 720 C CA . THR A 1 90 ? 4.785 8.797 21.641 1 45.03 90 THR A CA 1
ATOM 721 C C . THR A 1 90 ? 5.297 10.125 21.094 1 45.03 90 THR A C 1
ATOM 723 O O . THR A 1 90 ? 6.402 10.195 20.562 1 45.03 90 THR A O 1
ATOM 726 N N . PRO A 1 91 ? 4.395 10.836 20.625 1 42.5 91 PRO A N 1
ATOM 727 C CA . PRO A 1 91 ? 4.883 12.125 20.141 1 42.5 91 PRO A CA 1
ATOM 728 C C . PRO A 1 91 ? 6.152 12.586 20.844 1 42.5 91 PRO A C 1
ATOM 730 O O . PRO A 1 91 ? 6.16 12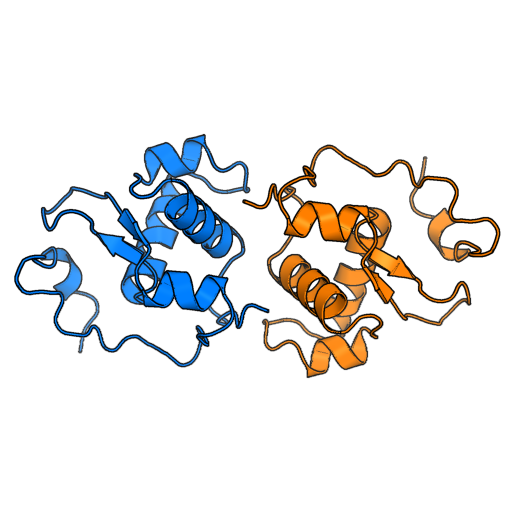.727 22.078 1 42.5 91 PRO A O 1
ATOM 733 N N . GLY A 1 92 ? 7.188 11.867 20.641 1 40.97 92 GLY A N 1
ATOM 734 C CA . GLY A 1 92 ? 8.289 12.578 21.266 1 40.97 92 GLY A CA 1
ATOM 735 C C . GLY A 1 92 ? 8.219 14.078 21.094 1 40.97 92 GLY A C 1
ATOM 736 O O . GLY A 1 92 ? 7.371 14.578 20.344 1 40.97 92 GLY A O 1
ATOM 737 N N . THR A 1 93 ? 8.906 14.781 22.078 1 39.59 93 THR A N 1
ATOM 738 C CA . THR A 1 93 ? 8.961 16.234 22.078 1 39.59 93 THR A CA 1
ATOM 739 C C . THR A 1 93 ? 9.43 16.75 20.719 1 39.59 93 THR A C 1
ATOM 741 O O . THR A 1 93 ? 10.461 16.297 20.203 1 39.59 93 THR A O 1
ATOM 744 N N . ARG A 1 94 ? 8.562 16.938 19.844 1 46.28 94 ARG A N 1
ATOM 745 C CA . ARG A 1 94 ? 8.914 17.688 18.641 1 46.28 94 ARG A CA 1
ATOM 746 C C . ARG A 1 94 ? 10.141 18.562 18.875 1 46.28 94 ARG A C 1
ATOM 748 O O . ARG A 1 94 ? 10.266 19.172 19.938 1 46.28 94 ARG A O 1
ATOM 755 N N . PRO A 1 95 ? 11.195 18.359 18.109 1 44.75 95 PRO A N 1
ATOM 756 C CA . PRO A 1 95 ? 12.289 19.297 18.391 1 44.75 95 PRO A CA 1
ATOM 757 C C . PRO A 1 95 ? 11.797 20.719 18.641 1 44.75 95 PRO A C 1
ATOM 759 O O . PRO A 1 95 ? 10.812 21.141 18.031 1 44.75 95 PRO A O 1
ATOM 762 N N . PRO A 1 96 ? 12.297 21.344 19.75 1 42.03 96 PRO A N 1
ATOM 763 C CA . PRO A 1 96 ? 11.883 22.672 20.188 1 42.03 96 PRO A CA 1
ATOM 764 C C . PRO A 1 96 ? 11.68 23.641 19.016 1 42.03 96 PRO A C 1
ATOM 766 O O . PRO A 1 96 ? 10.953 24.625 19.141 1 42.03 96 PRO A O 1
ATOM 769 N N . ASP A 1 97 ? 12.445 23.312 17.906 1 45.41 97 ASP A N 1
ATOM 770 C CA . ASP A 1 97 ? 12.359 24.312 16.844 1 45.41 97 ASP A CA 1
ATOM 771 C C . ASP A 1 97 ? 11.094 24.109 16.016 1 45.41 97 ASP A C 1
ATOM 773 O O . ASP A 1 97 ? 10.766 24.953 15.164 1 45.41 97 ASP A O 1
ATOM 777 N N . LYS A 1 98 ? 10.477 22.938 16.266 1 52.25 98 LYS A N 1
ATOM 778 C CA . LYS A 1 98 ? 9.25 22.75 15.5 1 52.25 98 LYS A CA 1
ATOM 779 C C . LYS A 1 98 ? 8.016 22.859 16.391 1 52.25 98 LYS A C 1
ATOM 781 O O . LYS A 1 98 ? 7.918 22.172 17.406 1 52.25 98 LYS A O 1
ATOM 786 N N . VAL A 1 99 ? 7.266 23.969 16.406 1 45.5 99 VAL A N 1
ATOM 787 C CA . VAL A 1 99 ? 6.09 24.281 17.219 1 45.5 99 VAL A CA 1
ATOM 788 C C . VAL A 1 99 ? 4.879 23.531 16.688 1 45.5 99 VAL A C 1
ATOM 790 O O . VAL A 1 99 ? 4.715 23.391 15.469 1 45.5 99 VAL A O 1
ATOM 793 N N . ARG A 1 100 ? 4.145 22.75 17.578 1 51.22 100 ARG A N 1
ATOM 794 C CA . ARG A 1 100 ? 2.912 22.047 17.219 1 51.22 100 ARG A CA 1
ATOM 795 C C . ARG A 1 100 ? 1.8 23.047 16.891 1 51.22 100 ARG A C 1
ATOM 797 O O . ARG A 1 100 ? 1.642 24.062 17.578 1 51.22 100 ARG A O 1
ATOM 804 N N . PRO A 1 101 ? 1.051 22.734 15.82 1 42.75 101 PRO A N 1
ATOM 805 C CA . PRO A 1 101 ? -0.089 23.641 15.672 1 42.75 101 PRO A CA 1
ATOM 806 C C . PRO A 1 101 ? -1.15 23.438 16.75 1 42.75 101 PRO A C 1
ATOM 808 O O . PRO A 1 101 ? -1.271 22.344 17.297 1 42.75 101 PRO A O 1
ATOM 811 N N . GLY A 1 102 ? -1.76 24.438 17.281 1 39.88 102 GLY A N 1
ATOM 812 C CA . GLY A 1 102 ? -2.785 24.516 18.312 1 39.88 102 GLY A CA 1
ATOM 813 C C . GLY A 1 102 ? -3.949 23.578 18.062 1 39.88 102 GLY A C 1
ATOM 814 O O . GLY A 1 102 ? -4.652 23.203 19 1 39.88 102 GLY A O 1
ATOM 815 N N . TRP A 1 103 ? -4.367 23.344 16.938 1 42.53 103 TRP A N 1
ATOM 816 C CA . TRP A 1 103 ? -5.586 22.578 16.734 1 42.53 103 TRP A CA 1
ATOM 817 C C . TRP A 1 103 ? -5.391 21.125 17.141 1 42.53 103 TRP A C 1
ATOM 819 O O . TRP A 1 103 ? -6.328 20.328 17.109 1 42.53 103 TRP A O 1
ATOM 829 N N . TRP A 1 104 ? -4.273 20.641 17.547 1 44.97 104 TRP A N 1
ATOM 830 C CA . TRP A 1 104 ? -4.012 19.297 18.078 1 44.97 104 TRP A CA 1
ATOM 831 C C . TRP A 1 104 ? -4.699 19.094 19.422 1 44.97 104 TRP A C 1
ATOM 833 O O . TRP A 1 104 ? -4.828 17.953 19.891 1 44.97 104 TRP A O 1
ATOM 843 N N . VAL A 1 105 ? -5.25 20.047 20.062 1 40.25 105 VAL A N 1
ATOM 844 C CA . VAL A 1 105 ? -5.836 19.969 21.406 1 40.25 105 VAL A CA 1
ATOM 845 C C . VAL A 1 105 ? -7.016 19 21.391 1 40.25 105 VAL A C 1
ATOM 847 O O . VAL A 1 105 ? -7.363 18.438 22.438 1 40.25 105 VAL A O 1
ATOM 850 N N . GLY A 1 106 ? -7.793 18.859 20.406 1 36.53 106 GLY A N 1
ATOM 851 C CA . GLY A 1 106 ? -9.008 18.062 20.547 1 36.53 106 GLY A CA 1
ATOM 852 C C . GLY A 1 106 ? -8.742 16.562 20.547 1 36.53 106 GLY A C 1
ATOM 853 O O . GLY A 1 106 ? -9.68 15.766 20.562 1 36.53 106 GLY A O 1
ATOM 854 N N . PHE A 1 107 ? -7.766 16.047 20.203 1 35.72 107 PHE A N 1
ATOM 855 C CA . PHE A 1 107 ? -7.598 14.609 20.359 1 35.72 107 PHE A CA 1
ATOM 856 C C . PHE A 1 107 ? -7.293 14.258 21.812 1 35.72 107 PHE A C 1
ATOM 858 O O . PHE A 1 107 ? -6.25 14.641 22.344 1 35.72 107 PHE A O 1
ATOM 865 N N . GLY A 1 108 ? -8.367 14.352 22.75 1 27.91 108 GLY A N 1
ATOM 866 C CA . GLY A 1 108 ? -8.414 14.273 24.203 1 27.91 108 GLY A CA 1
ATOM 867 C C . GLY A 1 108 ? -7.508 13.195 24.766 1 27.91 108 GLY A C 1
ATOM 868 O O . GLY A 1 108 ? -7.352 12.133 24.172 1 27.91 108 GLY A O 1
ATOM 869 N N . ILE A 1 109 ? -6.695 13.508 25.812 1 26.89 109 ILE A N 1
ATOM 870 C CA . ILE A 1 109 ? -6.117 12.789 26.938 1 26.89 109 ILE A CA 1
ATOM 871 C C . ILE A 1 109 ? -7.188 11.922 27.609 1 26.89 109 ILE A C 1
ATOM 873 O O . ILE A 1 109 ? -8.328 12.359 27.781 1 26.89 109 ILE A O 1
ATOM 877 N N . MET B 1 1 ? 8.328 5.68 -6.523 1 94.94 1 MET B N 1
ATOM 878 C CA . MET B 1 1 ? 7.039 5.461 -5.879 1 94.94 1 MET B CA 1
ATOM 879 C C . MET B 1 1 ? 6.148 4.57 -6.734 1 94.94 1 MET B C 1
ATOM 881 O O . MET B 1 1 ? 6.141 4.688 -7.961 1 94.94 1 MET B O 1
ATOM 885 N N . ARG B 1 2 ? 5.336 3.797 -6.062 1 96.5 2 ARG B N 1
ATOM 886 C CA . ARG B 1 2 ? 4.449 2.887 -6.781 1 96.5 2 ARG B CA 1
ATOM 887 C C . ARG B 1 2 ? 3.338 3.652 -7.492 1 96.5 2 ARG B C 1
ATOM 889 O O . ARG B 1 2 ? 2.791 4.613 -6.945 1 96.5 2 ARG B O 1
ATOM 896 N N . ARG B 1 3 ? 2.986 3.139 -8.711 1 95.12 3 ARG B N 1
ATOM 897 C CA . ARG B 1 3 ? 1.882 3.686 -9.492 1 95.12 3 ARG B CA 1
ATOM 898 C C . ARG B 1 3 ? 0.671 2.76 -9.453 1 95.12 3 ARG B C 1
ATOM 900 O O . ARG B 1 3 ? 0.502 1.911 -10.336 1 95.12 3 ARG B O 1
ATOM 907 N N . THR B 1 4 ? -0.101 2.941 -8.438 1 95.5 4 THR B N 1
ATOM 908 C CA . THR B 1 4 ? -1.185 2.049 -8.039 1 95.5 4 THR B CA 1
ATOM 909 C C . THR B 1 4 ? -2.367 2.178 -8.992 1 95.5 4 THR B C 1
ATOM 911 O O . THR B 1 4 ? -2.73 3.285 -9.398 1 95.5 4 THR B O 1
ATOM 914 N N . GLY B 1 5 ? -2.891 1.031 -9.344 1 93.62 5 GLY B N 1
ATOM 915 C CA . GLY B 1 5 ? -4.129 1.05 -10.102 1 93.62 5 GLY B CA 1
ATOM 916 C C . GLY B 1 5 ? -5.348 1.354 -9.258 1 93.62 5 GLY B C 1
ATOM 917 O O . GLY B 1 5 ? -5.371 1.044 -8.062 1 93.62 5 GLY B O 1
ATOM 918 N N . GLN B 1 6 ? -6.422 1.85 -9.961 1 91.12 6 GLN B N 1
ATOM 919 C CA . GLN B 1 6 ? -7.656 2.203 -9.266 1 91.12 6 GLN B CA 1
ATOM 920 C C . GLN B 1 6 ? -8.328 0.967 -8.664 1 91.12 6 GLN B C 1
ATOM 922 O O . GLN B 1 6 ? -9.102 1.073 -7.715 1 91.12 6 GLN B O 1
ATOM 927 N N . TRP B 1 7 ? -8.047 -0.13 -9.133 1 93.5 7 TRP B N 1
ATOM 928 C CA . TRP B 1 7 ? -8.656 -1.394 -8.734 1 93.5 7 TRP B CA 1
ATOM 929 C C . TRP B 1 7 ? -7.922 -2.006 -7.547 1 93.5 7 TRP B C 1
ATOM 931 O O . TRP B 1 7 ? -8.398 -2.969 -6.945 1 93.5 7 TRP B O 1
ATOM 941 N N . MET B 1 8 ? -6.734 -1.486 -7.207 1 96.12 8 MET B N 1
ATOM 942 C CA . MET B 1 8 ? -5.871 -2.115 -6.211 1 96.12 8 MET B CA 1
ATOM 943 C C . MET B 1 8 ? -6.285 -1.713 -4.801 1 96.12 8 MET B C 1
ATOM 945 O O . MET B 1 8 ? -6.824 -0.624 -4.594 1 96.12 8 MET B O 1
ATOM 949 N N . GLN B 1 9 ? -5.988 -2.588 -3.879 1 95.56 9 GLN B N 1
ATOM 950 C CA . GLN B 1 9 ? -6.176 -2.404 -2.443 1 95.56 9 GLN B CA 1
ATOM 951 C C . GLN B 1 9 ? -4.855 -2.549 -1.693 1 95.56 9 GLN B C 1
ATOM 953 O O . GLN B 1 9 ? -3.877 -3.061 -2.24 1 95.56 9 GLN B O 1
ATOM 958 N N . LEU B 1 10 ? -4.914 -2.098 -0.435 1 96.5 10 LEU B N 1
ATOM 959 C CA . LEU B 1 10 ? -3.719 -2.17 0.397 1 96.5 10 LEU B CA 1
ATOM 960 C C . LEU B 1 10 ? -3.213 -3.605 0.499 1 96.5 10 LEU B C 1
ATOM 962 O O . LEU B 1 10 ? -2.004 -3.848 0.438 1 96.5 10 LEU B O 1
ATOM 966 N N . LEU B 1 11 ? -4.141 -4.488 0.647 1 96.69 11 LEU B N 1
ATOM 967 C CA . LEU B 1 11 ? -3.793 -5.902 0.782 1 96.69 11 LEU B CA 1
ATOM 968 C C . LEU B 1 11 ? -2.984 -6.379 -0.42 1 96.69 11 LEU B C 1
ATOM 970 O O . LEU B 1 11 ? -2.094 -7.223 -0.279 1 96.69 11 LEU B O 1
ATOM 974 N N . ASP B 1 12 ? -3.24 -5.855 -1.554 1 96.94 12 ASP B N 1
ATOM 975 C CA . ASP B 1 12 ? -2.502 -6.242 -2.752 1 96.94 12 ASP B CA 1
ATOM 976 C C . ASP B 1 12 ? -1.013 -5.934 -2.602 1 96.94 12 ASP B C 1
ATOM 978 O O . ASP B 1 12 ? -0.165 -6.762 -2.941 1 96.94 12 ASP B O 1
ATOM 982 N N . ASP B 1 13 ? -0.72 -4.777 -2.098 1 97.75 13 ASP B N 1
ATOM 983 C CA . ASP B 1 13 ? 0.673 -4.398 -1.88 1 97.75 13 ASP B CA 1
ATOM 984 C C . ASP B 1 13 ? 1.357 -5.359 -0.91 1 97.75 13 ASP B C 1
ATOM 986 O O . ASP B 1 13 ? 2.521 -5.723 -1.103 1 97.75 13 ASP B O 1
ATOM 990 N N . ARG B 1 14 ? 0.62 -5.773 0.088 1 97.56 14 ARG B N 1
ATOM 991 C CA . ARG B 1 14 ? 1.211 -6.656 1.088 1 97.56 14 ARG B CA 1
ATOM 992 C C . ARG B 1 14 ? 1.43 -8.055 0.522 1 97.56 14 ARG B C 1
ATOM 994 O O . ARG B 1 14 ? 2.436 -8.703 0.821 1 97.56 14 ARG B O 1
ATOM 1001 N N . ILE B 1 15 ? 0.507 -8.469 -0.232 1 97.69 15 ILE B N 1
ATOM 1002 C CA . ILE B 1 15 ? 0.676 -9.758 -0.903 1 97.69 15 ILE B CA 1
ATOM 1003 C C . ILE B 1 15 ? 1.912 -9.711 -1.799 1 97.69 15 ILE B C 1
ATOM 1005 O O . ILE B 1 15 ? 2.76 -10.609 -1.743 1 97.69 15 ILE B O 1
ATOM 1009 N N . LEU B 1 16 ? 2.057 -8.703 -2.58 1 98.31 16 LEU B N 1
ATOM 1010 C CA . LEU B 1 16 ? 3.191 -8.562 -3.484 1 98.31 16 LEU B CA 1
ATOM 1011 C C . LEU B 1 16 ? 4.5 -8.5 -2.705 1 98.31 16 LEU B C 1
ATOM 1013 O O . LEU B 1 16 ? 5.488 -9.133 -3.086 1 98.31 16 LEU B O 1
ATOM 1017 N N . GLU B 1 17 ? 4.516 -7.734 -1.657 1 98.25 17 GLU B N 1
ATOM 1018 C CA . GLU B 1 17 ? 5.727 -7.605 -0.851 1 98.25 17 GLU B CA 1
ATOM 1019 C C . GLU B 1 17 ? 6.117 -8.938 -0.226 1 98.25 17 GLU B C 1
ATOM 1021 O O . GLU B 1 17 ? 7.301 -9.281 -0.163 1 98.25 17 GLU B O 1
ATOM 1026 N N . LYS B 1 18 ? 5.129 -9.625 0.266 1 97.56 18 LYS B N 1
ATOM 1027 C CA . LYS B 1 18 ? 5.41 -10.93 0.856 1 97.56 18 LYS B CA 1
ATOM 1028 C C . LYS B 1 18 ? 6.039 -11.875 -0.167 1 97.56 18 LYS B C 1
ATOM 1030 O O . LYS B 1 18 ? 7.055 -12.516 0.115 1 97.56 18 LYS B O 1
ATOM 1035 N N . LEU B 1 19 ? 5.418 -11.953 -1.293 1 98.25 19 LEU B N 1
ATOM 1036 C CA . LEU B 1 19 ? 5.926 -12.836 -2.334 1 98.25 19 LEU B CA 1
ATOM 1037 C C . LEU B 1 19 ? 7.316 -12.406 -2.785 1 98.25 19 LEU B C 1
ATOM 1039 O O . LEU B 1 19 ? 8.172 -13.25 -3.078 1 98.25 19 LEU B O 1
ATOM 1043 N N . ALA B 1 20 ? 7.52 -11.133 -2.885 1 98.31 20 ALA B N 1
ATOM 1044 C CA . ALA B 1 20 ? 8.836 -10.625 -3.256 1 98.31 20 ALA B CA 1
ATOM 1045 C C . ALA B 1 20 ? 9.898 -11.039 -2.238 1 98.31 20 ALA B C 1
ATOM 1047 O O . ALA B 1 20 ? 11.031 -11.344 -2.605 1 98.31 20 ALA B O 1
ATOM 1048 N N . ARG B 1 21 ? 9.516 -11.031 -1.064 1 97 21 ARG B N 1
ATOM 1049 C CA . ARG B 1 21 ? 10.453 -11.312 0.021 1 97 21 ARG B CA 1
ATOM 1050 C C . ARG B 1 21 ? 10.656 -12.812 0.193 1 97 21 ARG B C 1
ATOM 1052 O O . ARG B 1 21 ? 11.781 -13.266 0.391 1 97 21 ARG B O 1
ATOM 1059 N N . GLU B 1 22 ? 9.609 -13.539 0.146 1 96.25 22 GLU B N 1
ATOM 1060 C CA . GLU B 1 22 ? 9.672 -14.93 0.578 1 96.25 22 GLU B CA 1
ATOM 1061 C C . GLU B 1 22 ? 9.625 -15.883 -0.615 1 96.25 22 GLU B C 1
ATOM 1063 O O . GLU B 1 22 ? 9.914 -17.078 -0.478 1 96.25 22 GLU B O 1
ATOM 1068 N N . GLY B 1 23 ? 9.305 -15.344 -1.73 1 95.56 23 GLY B N 1
ATOM 1069 C CA . GLY B 1 23 ? 9.164 -16.203 -2.893 1 95.56 23 GLY B CA 1
ATOM 1070 C C . GLY B 1 23 ? 7.773 -16.797 -3.023 1 95.56 23 GLY B C 1
ATOM 1071 O O . GLY B 1 23 ? 6.773 -16.094 -2.902 1 95.56 23 GLY B O 1
ATOM 1072 N N . LEU B 1 24 ? 7.699 -18.062 -3.076 1 95.56 24 LEU B N 1
ATOM 1073 C CA . LEU B 1 24 ? 6.43 -18.75 -3.281 1 95.56 24 LEU B CA 1
ATOM 1074 C C . LEU B 1 24 ? 5.613 -18.781 -1.993 1 95.56 24 LEU B C 1
ATOM 1076 O O . LEU B 1 24 ? 6.176 -18.922 -0.902 1 95.56 24 LEU B O 1
ATOM 1080 N N . SER B 1 25 ? 4.258 -18.672 -2.158 1 96.81 25 SER B N 1
ATOM 1081 C CA . SER B 1 25 ? 3.367 -18.797 -1.01 1 96.81 25 SER B CA 1
ATOM 1082 C C . SER B 1 25 ? 1.959 -19.203 -1.444 1 96.81 25 SER B C 1
ATOM 1084 O O . SER B 1 25 ? 1.641 -19.172 -2.635 1 96.81 25 SER B O 1
ATOM 1086 N N . TRP B 1 26 ? 1.157 -19.531 -0.378 1 94.69 26 TRP B N 1
ATOM 1087 C CA . TRP B 1 26 ? -0.241 -19.906 -0.541 1 94.69 26 TRP B CA 1
ATOM 1088 C C . TRP B 1 26 ? -1.16 -18.938 0.185 1 94.69 26 TRP B C 1
ATOM 1090 O O . TRP B 1 26 ? -0.778 -18.344 1.204 1 94.69 26 TRP B O 1
ATOM 1100 N N . PRO B 1 27 ? -2.389 -18.844 -0.452 1 95.81 27 PRO B N 1
ATOM 1101 C CA . PRO B 1 27 ? -3.314 -17.906 0.188 1 95.81 27 PRO B CA 1
ATOM 1102 C C . PRO B 1 27 ? -3.512 -18.203 1.675 1 95.81 27 PRO B C 1
ATOM 1104 O O . PRO B 1 27 ? -3.566 -17.266 2.484 1 95.81 27 PRO B O 1
ATOM 1107 N N . SER B 1 28 ? -3.586 -19.422 2.068 1 94.19 28 SER B N 1
ATOM 1108 C CA . SER B 1 28 ? -3.77 -19.75 3.479 1 94.19 28 SER B CA 1
ATOM 1109 C C . SER B 1 28 ? -2.57 -19.297 4.309 1 94.19 28 SER B C 1
ATOM 1111 O O . SER B 1 28 ? -2.732 -18.797 5.422 1 94.19 28 SER B O 1
ATOM 1113 N N . GLN B 1 29 ? -1.384 -19.547 3.84 1 95.5 29 GLN B N 1
ATOM 1114 C CA . GLN B 1 29 ? -0.179 -19.078 4.523 1 95.5 29 GLN B CA 1
ATOM 1115 C C . GLN B 1 29 ? -0.124 -17.562 4.574 1 95.5 29 GLN B C 1
ATOM 1117 O O . GLN B 1 29 ? 0.238 -16.984 5.602 1 95.5 29 GLN B O 1
ATOM 1122 N N . MET B 1 30 ? -0.495 -16.953 3.451 1 95.75 30 MET B N 1
ATOM 1123 C CA . MET B 1 30 ? -0.503 -15.484 3.41 1 95.75 30 MET B CA 1
ATOM 1124 C C . MET B 1 30 ? -1.486 -14.922 4.43 1 95.75 30 MET B C 1
ATOM 1126 O O . MET B 1 30 ? -1.198 -13.914 5.082 1 95.75 30 MET B O 1
ATOM 1130 N N . ALA B 1 31 ? -2.621 -15.547 4.555 1 94.81 31 ALA B N 1
ATOM 1131 C CA . ALA B 1 31 ? -3.639 -15.102 5.504 1 94.81 31 ALA B CA 1
ATOM 1132 C C . ALA B 1 31 ? -3.117 -15.164 6.938 1 94.81 31 ALA B C 1
ATOM 1134 O O . ALA B 1 31 ? -3.445 -14.312 7.762 1 94.81 31 ALA B O 1
ATOM 1135 N N . ARG B 1 32 ? -2.318 -16.125 7.227 1 93.19 32 ARG B N 1
ATOM 1136 C CA . ARG B 1 32 ? -1.746 -16.281 8.562 1 93.19 32 ARG B CA 1
ATOM 1137 C C . ARG B 1 32 ? -0.656 -15.242 8.812 1 93.19 32 ARG B C 1
ATOM 1139 O O . ARG B 1 32 ? -0.519 -14.742 9.93 1 93.19 32 ARG B O 1
ATOM 1146 N N . ASP B 1 33 ? 0.046 -14.93 7.824 1 93.44 33 ASP B N 1
ATOM 1147 C CA . ASP B 1 33 ? 1.24 -14.109 7.98 1 93.44 33 ASP B CA 1
ATOM 1148 C C . ASP B 1 33 ? 0.891 -12.625 7.934 1 93.44 33 ASP B C 1
ATOM 1150 O O . ASP B 1 33 ? 1.52 -11.812 8.617 1 93.44 33 ASP B O 1
ATOM 1154 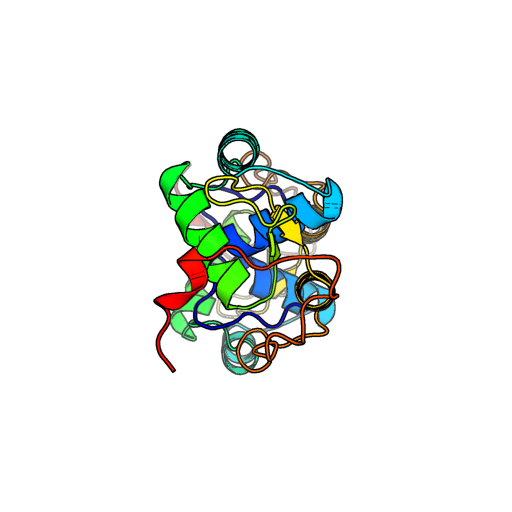N N . LEU B 1 34 ? -0.032 -12.312 7.094 1 92.5 34 LEU B N 1
ATOM 1155 C CA . LEU B 1 34 ? -0.353 -10.906 6.875 1 92.5 34 LEU B CA 1
ATOM 1156 C C . LEU B 1 34 ? -1.346 -10.406 7.922 1 92.5 34 LEU B C 1
ATOM 1158 O O . LEU B 1 34 ? -2.346 -11.07 8.203 1 92.5 34 LEU B O 1
ATOM 1162 N N . ARG B 1 35 ? -1.063 -9.508 8.609 1 81.19 35 ARG B N 1
ATOM 1163 C CA . ARG B 1 35 ? -1.889 -8.945 9.672 1 81.19 35 ARG B CA 1
ATOM 1164 C C . ARG B 1 35 ? -2.76 -7.812 9.141 1 81.19 35 ARG B C 1
ATOM 1166 O O . ARG B 1 35 ? -3.285 -7.012 9.922 1 81.19 35 ARG B O 1
ATOM 1173 N N . VAL B 1 36 ? -2.809 -7.781 7.875 1 82 36 VAL B N 1
ATOM 1174 C CA . VAL B 1 36 ? -3.648 -6.738 7.297 1 82 36 VAL B CA 1
ATOM 1175 C C . VAL B 1 36 ? -5.086 -7.238 7.184 1 82 36 VAL B C 1
ATOM 1177 O O . VAL B 1 36 ? -5.328 -8.445 7.137 1 82 36 VAL B O 1
ATOM 1180 N N . GLY B 1 37 ? -6.105 -6.688 7.645 1 68.81 37 GLY B N 1
ATOM 1181 C CA . GLY B 1 37 ? -7.539 -6.914 7.773 1 68.81 37 GLY B CA 1
ATOM 1182 C C . GLY B 1 37 ? -8.102 -7.797 6.672 1 68.81 37 GLY B C 1
ATOM 1183 O O . GLY B 1 37 ? -9.266 -7.656 6.293 1 68.81 37 GLY B O 1
ATOM 1184 N N . GLY B 1 38 ? -7.332 -8.891 6.363 1 76.94 38 GLY B N 1
ATOM 1185 C CA . GLY B 1 38 ? -7.98 -9.695 5.34 1 76.94 38 GLY B CA 1
ATOM 1186 C C . GLY B 1 38 ? -8.188 -11.141 5.758 1 76.94 38 GLY B C 1
ATOM 1187 O O . GLY B 1 38 ? -7.355 -11.711 6.457 1 76.94 38 GLY B O 1
ATOM 1188 N N . SER B 1 39 ? -9.258 -11.625 5.543 1 91.81 39 SER B N 1
ATOM 1189 C CA . SER B 1 39 ? -9.547 -13.047 5.695 1 91.81 39 SER B CA 1
ATOM 1190 C C . SER B 1 39 ? -8.852 -13.875 4.621 1 91.81 39 SER B C 1
ATOM 1192 O O . SER B 1 39 ? -8.367 -13.328 3.625 1 91.81 39 SER B O 1
ATOM 1194 N N . GLU B 1 40 ? -8.836 -15.148 4.941 1 95.19 40 GLU B N 1
ATOM 1195 C CA . GLU B 1 40 ? -8.289 -16.047 3.932 1 95.19 40 GLU B CA 1
ATOM 1196 C C . GLU B 1 40 ? -9.07 -15.961 2.627 1 95.19 40 GLU B C 1
ATOM 1198 O O . GLU B 1 40 ? -8.484 -15.977 1.542 1 95.19 40 GLU B O 1
ATOM 1203 N N . ALA B 1 41 ? -10.352 -15.93 2.721 1 95.19 41 ALA B N 1
ATOM 1204 C CA . ALA B 1 41 ? -11.195 -15.781 1.538 1 95.19 41 ALA B CA 1
ATOM 1205 C C . ALA B 1 41 ? -10.836 -14.523 0.758 1 95.19 41 ALA B C 1
ATOM 1207 O O . ALA B 1 41 ? -10.773 -14.547 -0.473 1 95.19 41 ALA B O 1
ATOM 1208 N N . ARG B 1 42 ? -10.609 -13.484 1.44 1 96.25 42 ARG B N 1
ATOM 1209 C CA . ARG B 1 42 ? -10.234 -12.234 0.803 1 96.25 42 ARG B CA 1
ATOM 1210 C C . ARG B 1 42 ? -8.867 -12.352 0.134 1 96.25 42 ARG B C 1
ATOM 1212 O O . ARG B 1 42 ? -8.664 -11.828 -0.963 1 96.25 42 ARG B O 1
ATOM 1219 N N . ILE B 1 43 ? -8.008 -12.992 0.814 1 97.31 43 ILE B N 1
ATOM 1220 C CA . ILE B 1 43 ? -6.684 -13.195 0.237 1 97.31 43 ILE B CA 1
ATOM 1221 C C . ILE B 1 43 ? -6.805 -14 -1.056 1 97.31 43 ILE B C 1
ATOM 1223 O O . ILE B 1 43 ? -6.16 -13.68 -2.057 1 97.31 43 ILE B O 1
ATOM 1227 N N . HIS B 1 44 ? -7.59 -15.023 -1.071 1 95.31 44 HIS B N 1
ATOM 1228 C CA . HIS B 1 44 ? -7.836 -15.797 -2.285 1 95.31 44 HIS B CA 1
ATOM 1229 C C . HIS B 1 44 ? -8.344 -14.898 -3.41 1 95.31 44 HIS B C 1
ATOM 1231 O O . HIS B 1 44 ? -7.84 -14.961 -4.535 1 95.31 44 HIS B O 1
ATOM 1237 N N . GLU B 1 45 ? -9.297 -14.133 -3.104 1 95.94 45 GLU B N 1
ATOM 1238 C CA . GLU B 1 45 ? -9.883 -13.219 -4.082 1 95.94 45 GLU B CA 1
ATOM 1239 C C . GLU B 1 45 ? -8.828 -12.273 -4.648 1 95.94 45 GLU B C 1
ATOM 1241 O O . GLU B 1 45 ? -8.75 -12.078 -5.863 1 95.94 45 GLU B O 1
ATOM 1246 N N . ARG B 1 46 ? -8.047 -11.703 -3.758 1 96.81 46 ARG B N 1
ATOM 1247 C CA . ARG B 1 46 ? -7.059 -10.734 -4.211 1 96.81 46 ARG B CA 1
ATOM 1248 C C . ARG B 1 46 ? -5.957 -11.406 -5.023 1 96.81 46 ARG B C 1
ATOM 1250 O O . ARG B 1 46 ? -5.43 -10.82 -5.969 1 96.81 46 ARG B O 1
ATOM 1257 N N . CYS B 1 47 ? -5.578 -12.594 -4.641 1 96.44 47 CYS B N 1
ATOM 1258 C CA . CYS B 1 47 ? -4.605 -13.328 -5.445 1 96.44 47 CYS B CA 1
ATOM 1259 C C . CYS B 1 47 ? -5.121 -13.547 -6.863 1 96.44 47 CYS B C 1
ATOM 1261 O O . CYS B 1 47 ? -4.363 -13.438 -7.828 1 96.44 47 CYS B O 1
ATOM 1263 N N . ARG B 1 48 ? -6.352 -13.852 -6.969 1 94.19 48 ARG B N 1
ATOM 1264 C CA . ARG B 1 48 ? -6.941 -14.016 -8.289 1 94.19 48 ARG B CA 1
ATOM 1265 C C . ARG B 1 48 ? -6.879 -12.719 -9.086 1 94.19 48 ARG B C 1
ATOM 1267 O O . ARG B 1 48 ? -6.496 -12.719 -10.258 1 94.19 48 ARG B O 1
ATOM 1274 N N . VAL B 1 49 ? -7.254 -11.648 -8.523 1 95.38 49 VAL B N 1
ATOM 1275 C CA . VAL B 1 49 ? -7.238 -10.344 -9.164 1 95.38 49 VAL B CA 1
ATOM 1276 C C . VAL B 1 49 ? -5.812 -10 -9.594 1 95.38 49 VAL B C 1
ATOM 1278 O O . VAL B 1 49 ? -5.59 -9.539 -10.719 1 95.38 49 VAL B O 1
ATOM 1281 N N . LEU B 1 50 ? -4.875 -10.195 -8.719 1 96.88 50 LEU B N 1
ATOM 1282 C CA . LEU B 1 50 ? -3.477 -9.898 -9.008 1 96.88 50 LEU B CA 1
ATOM 1283 C C . LEU B 1 50 ? -2.961 -10.773 -10.148 1 96.88 50 LEU B C 1
ATOM 1285 O O . LEU B 1 50 ? -2.133 -10.336 -10.953 1 96.88 50 LEU B O 1
ATOM 1289 N N . CYS B 1 51 ? -3.406 -12.023 -10.164 1 93.88 51 CYS B N 1
ATOM 1290 C CA . CYS B 1 51 ? -3.057 -12.906 -11.266 1 93.88 51 CYS B CA 1
ATOM 1291 C C . CYS B 1 51 ? -3.613 -12.383 -12.586 1 93.88 51 CYS B C 1
ATOM 1293 O O . CYS B 1 51 ? -2.904 -12.336 -13.594 1 93.88 51 CYS B O 1
ATOM 1295 N N . GLU B 1 52 ? -4.863 -12.008 -12.555 1 92.69 52 GLU B N 1
ATOM 1296 C CA . GLU B 1 52 ? -5.492 -11.461 -13.75 1 92.69 52 GLU B CA 1
ATOM 1297 C C . GLU B 1 52 ? -4.766 -10.203 -14.234 1 92.69 52 GLU B C 1
ATOM 1299 O O . GLU B 1 52 ? -4.652 -9.977 -15.438 1 92.69 52 GLU B O 1
ATOM 1304 N N . ALA B 1 53 ? -4.277 -9.484 -13.289 1 94.56 53 ALA B N 1
ATOM 1305 C CA . ALA B 1 53 ? -3.559 -8.25 -13.609 1 94.56 53 ALA B CA 1
ATOM 1306 C C . ALA B 1 53 ? -2.131 -8.555 -14.055 1 94.56 53 ALA B C 1
ATOM 1308 O O . ALA B 1 53 ? -1.414 -7.66 -14.516 1 94.56 53 ALA B O 1
ATOM 1309 N N . GLY B 1 54 ? -1.661 -9.758 -13.797 1 94.31 54 GLY B N 1
ATOM 1310 C CA . GLY B 1 54 ? -0.34 -10.188 -14.234 1 94.31 54 GLY B CA 1
ATOM 1311 C C . GLY B 1 54 ? 0.757 -9.828 -13.25 1 94.31 54 GLY B C 1
ATOM 1312 O O . GLY B 1 54 ? 1.943 -9.914 -13.57 1 94.31 54 GLY B O 1
ATOM 1313 N N . LEU B 1 55 ? 0.399 -9.453 -12.07 1 97.19 55 LEU B N 1
ATOM 1314 C CA . LEU B 1 55 ? 1.391 -9.023 -11.086 1 97.19 55 LEU B CA 1
ATOM 1315 C C . LEU B 1 55 ? 1.906 -10.203 -10.281 1 97.19 55 LEU B C 1
ATOM 1317 O O . LEU B 1 55 ? 2.992 -10.141 -9.695 1 97.19 55 LEU B O 1
ATOM 1321 N N . ILE B 1 56 ? 1.069 -11.234 -10.211 1 97.19 56 ILE B N 1
ATOM 1322 C CA . ILE B 1 56 ? 1.538 -12.516 -9.695 1 97.19 56 ILE B CA 1
ATOM 1323 C C . ILE B 1 56 ? 1.15 -13.633 -10.664 1 97.19 56 ILE B C 1
ATOM 1325 O O . ILE B 1 56 ? 0.374 -13.414 -11.594 1 97.19 56 ILE B O 1
ATOM 1329 N N . GLU B 1 57 ? 1.778 -14.805 -10.406 1 95.75 57 GLU B N 1
ATOM 1330 C CA . GLU B 1 57 ? 1.506 -15.938 -11.289 1 95.75 57 GLU B CA 1
ATOM 1331 C C . GLU B 1 57 ? 1.471 -17.25 -10.5 1 95.75 57 GLU B C 1
ATOM 1333 O O . GLU B 1 57 ? 2.191 -17.406 -9.516 1 95.75 57 GLU B O 1
ATOM 1338 N N . PRO B 1 58 ? 0.603 -18.109 -10.938 1 93.94 58 PRO B N 1
ATOM 1339 C CA . PRO B 1 58 ? 0.642 -19.438 -10.32 1 93.94 58 PRO B CA 1
ATOM 1340 C C . PRO B 1 58 ? 1.991 -20.141 -10.492 1 93.94 58 PRO B C 1
ATOM 1342 O O . PRO B 1 58 ? 2.613 -20.031 -11.547 1 93.94 58 PRO B O 1
ATOM 1345 N N . PHE B 1 59 ? 2.428 -20.734 -9.414 1 91 59 PHE B N 1
ATOM 1346 C CA . PHE B 1 59 ? 3.693 -21.469 -9.461 1 91 59 PHE B CA 1
ATOM 1347 C C . PHE B 1 59 ? 3.551 -22.75 -10.258 1 91 59 PHE B C 1
ATOM 1349 O O . PHE B 1 59 ? 4.457 -23.125 -11.008 1 91 59 PHE B O 1
ATOM 1356 N N . LEU B 1 60 ? 2.475 -23.438 -9.992 1 85.44 60 LEU B N 1
ATOM 1357 C CA . LEU B 1 60 ? 2.189 -24.672 -10.711 1 85.44 60 LEU B CA 1
ATOM 1358 C C . LEU B 1 60 ? 0.93 -24.531 -11.555 1 85.44 60 LEU B C 1
ATOM 1360 O O . LEU B 1 60 ? -0.029 -23.875 -11.148 1 85.44 60 LEU B O 1
ATOM 1364 N N . ASP B 1 61 ? 1.026 -25.109 -12.656 1 78.56 61 ASP B N 1
ATOM 1365 C CA . ASP B 1 61 ? -0.135 -25.109 -13.539 1 78.56 61 ASP B CA 1
ATOM 1366 C C . ASP B 1 61 ? -1.018 -26.328 -13.281 1 78.56 61 ASP B C 1
ATOM 1368 O O . ASP B 1 61 ? -1.19 -27.172 -14.164 1 78.56 61 ASP B O 1
ATOM 1372 N N . GLU B 1 62 ? -1.355 -26.562 -12.117 1 80.69 62 GLU B N 1
ATOM 1373 C CA . GLU B 1 62 ? -2.246 -27.641 -11.711 1 80.69 62 GLU B CA 1
ATOM 1374 C C . GLU B 1 62 ? -3.531 -27.094 -11.094 1 80.69 62 GLU B C 1
ATOM 1376 O O . GLU B 1 62 ? -3.484 -26.266 -10.188 1 80.69 62 GLU B O 1
ATOM 1381 N N . PRO B 1 63 ? -4.652 -27.594 -11.719 1 76.94 63 PRO B N 1
ATOM 1382 C CA . PRO B 1 63 ? -5.926 -27.141 -11.156 1 76.94 63 PRO B CA 1
ATOM 1383 C C . PRO B 1 63 ? -6.023 -27.375 -9.648 1 76.94 63 PRO B C 1
ATOM 1385 O O . PRO B 1 63 ? -5.574 -28.406 -9.148 1 76.94 63 PRO B O 1
ATOM 1388 N N . GLY B 1 64 ? -6.43 -26.453 -9 1 78.19 64 GLY B N 1
ATOM 1389 C CA . GLY B 1 64 ? -6.68 -26.594 -7.574 1 78.19 64 GLY B CA 1
ATOM 1390 C C . GLY B 1 64 ? -5.504 -26.172 -6.719 1 78.19 64 GLY B C 1
ATOM 1391 O O . GLY B 1 64 ? -5.633 -26.031 -5.5 1 78.19 64 GLY B O 1
ATOM 1392 N N . VAL B 1 65 ? -4.402 -26.141 -7.395 1 79.12 65 VAL B N 1
ATOM 1393 C CA . VAL B 1 65 ? -3.244 -25.734 -6.605 1 79.12 65 VAL B CA 1
ATOM 1394 C C . VAL B 1 65 ? -3.092 -24.219 -6.664 1 79.12 65 VAL B C 1
ATOM 1396 O O . VAL B 1 65 ? -2.963 -23.641 -7.75 1 79.12 65 VAL B O 1
ATOM 1399 N N . GLU B 1 66 ? -3.299 -23.625 -5.516 1 89.94 66 GLU B N 1
ATOM 1400 C CA . GLU B 1 66 ? -3.15 -22.172 -5.449 1 89.94 66 GLU B CA 1
ATOM 1401 C C . GLU B 1 66 ? -1.86 -21.781 -4.734 1 89.94 66 GLU B C 1
ATOM 1403 O O . GLU B 1 66 ? -1.874 -21.469 -3.537 1 89.94 66 GLU B O 1
ATOM 1408 N N . MET B 1 67 ? -0.763 -21.906 -5.398 1 94.44 67 MET B N 1
ATOM 1409 C CA . MET B 1 67 ? 0.549 -21.406 -5 1 94.44 67 MET B CA 1
ATOM 1410 C C . MET B 1 67 ? 1.032 -20.328 -5.965 1 94.44 67 MET B C 1
ATOM 1412 O O . MET B 1 67 ? 0.992 -20.516 -7.184 1 94.44 67 MET B O 1
ATOM 1416 N N . PHE B 1 68 ? 1.482 -19.203 -5.379 1 97.06 68 PHE B N 1
ATOM 1417 C CA . PHE B 1 68 ? 1.753 -18.047 -6.234 1 97.06 68 PHE B CA 1
ATOM 1418 C C . PHE B 1 68 ? 3.174 -17.531 -6.02 1 97.06 68 PHE B C 1
ATOM 1420 O O . PHE B 1 68 ? 3.742 -17.703 -4.941 1 97.06 68 PHE B O 1
ATOM 1427 N N . GLU B 1 69 ? 3.715 -17.016 -7.09 1 97.88 69 GLU B N 1
ATOM 1428 C CA . GLU B 1 69 ? 4.938 -16.219 -7.039 1 97.88 69 GLU B CA 1
ATOM 1429 C C . GLU B 1 69 ? 4.738 -14.859 -7.691 1 97.88 69 GLU B C 1
ATOM 1431 O O . GLU B 1 69 ? 3.805 -14.664 -8.469 1 97.88 69 GLU B O 1
ATOM 1436 N N . ILE B 1 70 ? 5.508 -13.93 -7.312 1 97.88 70 ILE B N 1
ATOM 1437 C CA . ILE B 1 70 ? 5.43 -12.609 -7.934 1 97.88 70 ILE B CA 1
ATOM 1438 C C . ILE B 1 70 ? 6.027 -12.664 -9.336 1 97.88 70 ILE B C 1
ATOM 1440 O O . ILE B 1 70 ? 7.035 -13.336 -9.562 1 97.88 70 ILE B O 1
ATOM 1444 N N . SER B 1 71 ? 5.406 -11.953 -10.258 1 96.81 71 SER B N 1
ATOM 1445 C CA . SER B 1 71 ? 5.906 -11.883 -11.633 1 96.81 71 SER B CA 1
ATOM 1446 C C . SER B 1 71 ? 6.953 -10.781 -11.781 1 96.81 71 SER B C 1
ATOM 1448 O O . SER B 1 71 ? 7.203 -10.023 -10.844 1 96.81 71 SER B O 1
ATOM 1450 N N . VAL B 1 72 ? 7.539 -10.75 -13 1 96 72 VAL B N 1
ATOM 1451 C CA . VAL B 1 72 ? 8.445 -9.648 -13.312 1 96 72 VAL B CA 1
ATOM 1452 C C . VAL B 1 72 ? 7.691 -8.328 -13.234 1 96 72 VAL B C 1
ATOM 1454 O O . VAL B 1 72 ? 8.203 -7.344 -12.695 1 96 72 VAL B O 1
ATOM 1457 N N . TRP B 1 73 ? 6.504 -8.273 -13.672 1 95.62 73 TRP B N 1
ATOM 1458 C CA . TRP B 1 73 ? 5.691 -7.059 -13.656 1 95.62 73 TRP B CA 1
ATOM 1459 C C . TRP B 1 73 ? 5.348 -6.656 -12.227 1 95.62 73 TRP B C 1
ATOM 1461 O O . TRP B 1 73 ? 5.355 -5.473 -11.883 1 95.62 73 TRP B O 1
ATOM 1471 N N . GLY B 1 74 ? 5.027 -7.668 -11.422 1 97.75 74 GLY B N 1
ATOM 1472 C CA . GLY B 1 74 ? 4.789 -7.395 -10.016 1 97.75 74 GLY B CA 1
ATOM 1473 C C . GLY B 1 74 ? 5.98 -6.77 -9.32 1 97.75 74 GLY B C 1
ATOM 1474 O O . GLY B 1 74 ? 5.824 -5.836 -8.531 1 97.75 74 GLY B O 1
ATOM 1475 N N . MET B 1 75 ? 7.219 -7.262 -9.656 1 98.06 75 MET B N 1
ATOM 1476 C CA . MET B 1 75 ? 8.445 -6.715 -9.078 1 98.06 75 MET B CA 1
ATOM 1477 C C . MET B 1 75 ? 8.664 -5.277 -9.531 1 98.06 75 MET B C 1
ATOM 1479 O O . MET B 1 75 ? 8.977 -4.402 -8.719 1 98.06 75 MET B O 1
ATOM 1483 N N . LEU B 1 76 ? 8.469 -5.062 -10.797 1 97.38 76 LEU B N 1
ATOM 1484 C CA . LEU B 1 76 ? 8.656 -3.727 -11.352 1 97.38 76 LEU B CA 1
ATOM 1485 C C . LEU B 1 76 ? 7.633 -2.75 -10.789 1 97.38 76 LEU B C 1
ATOM 1487 O O . LEU B 1 76 ? 7.93 -1.567 -10.602 1 97.38 76 LEU B O 1
ATOM 1491 N N . TYR B 1 77 ? 6.434 -3.26 -10.461 1 97.5 77 TYR B N 1
ATOM 1492 C CA . TYR B 1 77 ? 5.43 -2.436 -9.797 1 97.5 77 TYR B CA 1
ATOM 1493 C C . TYR B 1 77 ? 5.914 -1.987 -8.422 1 97.5 77 TYR B C 1
ATOM 1495 O O . TYR B 1 77 ? 5.812 -0.809 -8.07 1 97.5 77 TYR B O 1
ATOM 1503 N N . LEU B 1 78 ? 6.449 -2.926 -7.652 1 97.81 78 LEU B N 1
ATOM 1504 C CA . LEU B 1 78 ? 6.941 -2.592 -6.32 1 97.81 78 LEU B CA 1
ATOM 1505 C C . LEU B 1 78 ? 8.062 -1.565 -6.395 1 97.81 78 LEU B C 1
ATOM 1507 O O . LEU B 1 78 ? 8.227 -0.747 -5.488 1 97.81 78 LEU B O 1
ATOM 1511 N N . GLU B 1 79 ? 8.789 -1.566 -7.523 1 96.44 79 GLU B N 1
ATOM 1512 C CA . GLU B 1 79 ? 9.906 -0.647 -7.711 1 96.44 79 GLU B CA 1
ATOM 1513 C C . GLU B 1 79 ? 9.43 0.694 -8.266 1 96.44 79 GLU B C 1
ATOM 1515 O O . GLU B 1 79 ? 10.219 1.634 -8.383 1 96.44 79 GLU B O 1
ATOM 1520 N N . GLY B 1 80 ? 8.195 0.766 -8.625 1 95.94 80 GLY B N 1
ATOM 1521 C CA . GLY B 1 80 ? 7.641 1.997 -9.164 1 95.94 80 GLY B CA 1
ATOM 1522 C C . GLY B 1 80 ? 7.852 2.143 -10.656 1 95.94 80 GLY B C 1
ATOM 1523 O O . GLY B 1 80 ? 7.699 3.236 -11.203 1 95.94 80 GLY B O 1
ATOM 1524 N N . GLU B 1 81 ? 8.117 1.067 -11.336 1 96.31 81 GLU B N 1
ATOM 1525 C CA . GLU B 1 81 ? 8.5 1.116 -12.742 1 96.31 81 GLU B CA 1
ATOM 1526 C C . GLU B 1 81 ? 7.336 0.716 -13.648 1 96.31 81 GLU B C 1
ATOM 1528 O O . GLU B 1 81 ? 7.418 0.86 -14.867 1 96.31 81 GLU B O 1
ATOM 1533 N N . VAL B 1 82 ? 6.293 0.198 -13.062 1 94.44 82 VAL B N 1
ATOM 1534 C CA . VAL B 1 82 ? 5.109 -0.206 -13.812 1 94.44 82 VAL B CA 1
ATOM 1535 C C . VAL B 1 82 ? 3.881 0.526 -13.273 1 94.44 82 VAL B C 1
ATOM 1537 O O . VAL B 1 82 ? 3.717 0.664 -12.062 1 94.44 82 VAL B O 1
ATOM 1540 N N . ASP B 1 83 ? 3.037 1.012 -14.234 1 94.38 83 ASP B N 1
ATOM 1541 C CA . ASP B 1 83 ? 1.74 1.595 -13.898 1 94.38 83 ASP B CA 1
ATOM 1542 C C . ASP B 1 83 ? 0.643 0.533 -13.906 1 94.38 83 ASP B C 1
ATOM 1544 O O . ASP B 1 83 ? 0.296 -0.003 -14.961 1 94.38 83 ASP B O 1
ATOM 1548 N N . ALA B 1 84 ? 0.075 0.279 -12.742 1 93.75 84 ALA B N 1
ATOM 1549 C CA . ALA B 1 84 ? -0.849 -0.842 -12.586 1 93.75 84 ALA B CA 1
ATOM 1550 C C . ALA B 1 84 ? -2.176 -0.558 -13.281 1 93.75 84 ALA B C 1
ATOM 1552 O O . ALA B 1 84 ? -3.01 -1.455 -13.438 1 93.75 84 ALA B O 1
ATOM 1553 N N . ASN B 1 85 ? -2.441 0.686 -13.688 1 87.31 85 ASN B N 1
ATOM 1554 C CA . ASN B 1 85 ? -3.619 0.973 -14.5 1 87.31 85 ASN B CA 1
ATOM 1555 C C . ASN B 1 85 ? -3.389 0.618 -15.969 1 87.31 85 ASN B C 1
ATOM 1557 O O . ASN B 1 85 ? -4.344 0.453 -16.719 1 87.31 85 ASN B O 1
ATOM 1561 N N . LEU B 1 86 ? -2.314 0.88 -16.438 1 73.5 86 LEU B N 1
ATOM 1562 C CA . LEU B 1 86 ? -2.025 0.788 -17.859 1 73.5 86 LEU B CA 1
ATOM 1563 C C . LEU B 1 86 ? -1.596 -0.626 -18.234 1 73.5 86 LEU B C 1
ATOM 1565 O O . LEU B 1 86 ? -1.927 -1.112 -19.328 1 73.5 86 LEU B O 1
ATOM 1569 N N . ASP B 1 87 ? -0.5 -1.039 -17.672 1 60.12 87 ASP B N 1
ATOM 1570 C CA . ASP B 1 87 ? 0.247 -2.164 -18.219 1 60.12 87 ASP B CA 1
ATOM 1571 C C . ASP B 1 87 ? -0.429 -3.492 -17.891 1 60.12 87 ASP B C 1
ATOM 1573 O O . ASP B 1 87 ? -0.535 -3.859 -16.719 1 60.12 87 ASP B O 1
ATOM 1577 N N . ARG B 1 88 ? -1.51 -3.697 -18.656 1 56.06 88 ARG B N 1
ATOM 1578 C CA . ARG B 1 88 ? -1.919 -5.094 -18.547 1 56.06 88 ARG B CA 1
ATOM 1579 C C . ARG B 1 88 ? -0.925 -6.016 -19.234 1 56.06 88 ARG B C 1
ATOM 1581 O O . ARG B 1 88 ? -0.622 -5.828 -20.422 1 56.06 88 ARG B O 1
ATOM 1588 N N . PRO B 1 89 ? 0.014 -6.457 -18.406 1 50.69 89 PRO B N 1
ATOM 1589 C CA . PRO B 1 89 ? 0.92 -7.391 -19.078 1 50.69 89 PRO B CA 1
ATOM 1590 C C . PRO B 1 89 ? 0.208 -8.266 -20.109 1 50.69 89 PRO B C 1
ATOM 1592 O O . PRO B 1 89 ? -0.951 -8.641 -19.922 1 50.69 89 PRO B O 1
ATOM 1595 N N . THR B 1 90 ? 0.275 -7.746 -21.359 1 45.22 90 THR B N 1
ATOM 1596 C CA . THR B 1 90 ? -0.132 -8.836 -22.234 1 45.22 90 THR B CA 1
ATOM 1597 C C . THR B 1 90 ? 0.448 -10.164 -21.766 1 45.22 90 THR B C 1
ATOM 1599 O O . THR B 1 90 ? 1.642 -10.258 -21.469 1 45.22 90 THR B O 1
ATOM 1602 N N . PRO B 1 91 ? -0.35 -10.859 -21.062 1 42.06 91 PRO B N 1
ATOM 1603 C CA . PRO B 1 91 ? 0.203 -12.148 -20.641 1 42.06 91 PRO B CA 1
ATOM 1604 C C . PRO B 1 91 ? 1.288 -12.664 -21.594 1 42.06 91 PRO B C 1
ATOM 1606 O O . PRO B 1 91 ? 1.045 -12.82 -22.797 1 42.06 91 PRO B O 1
ATOM 1609 N N . GLY B 1 92 ? 2.361 -11.953 -21.609 1 41 92 GLY B N 1
ATOM 1610 C CA . GLY B 1 92 ? 3.307 -12.672 -22.453 1 41 92 GLY B CA 1
ATOM 1611 C C . GLY B 1 92 ? 3.197 -14.18 -22.312 1 41 92 GLY B C 1
ATOM 1612 O O . GLY B 1 92 ? 2.492 -14.68 -21.438 1 41 92 GLY B O 1
ATOM 1613 N N . THR B 1 93 ? 3.613 -14.852 -23.484 1 39.44 93 THR B N 1
ATOM 1614 C CA . THR B 1 93 ? 3.604 -16.312 -23.547 1 39.44 93 THR B CA 1
ATOM 1615 C C . THR B 1 93 ? 4.281 -16.906 -22.312 1 39.44 93 THR B C 1
ATOM 1617 O O . THR B 1 93 ? 5.418 -16.562 -22 1 39.44 93 THR B O 1
ATOM 1620 N N . ARG B 1 94 ? 3.576 -17.062 -21.297 1 45.34 94 ARG B N 1
ATOM 1621 C CA . ARG B 1 94 ? 4.086 -17.891 -20.219 1 45.34 94 ARG B CA 1
ATOM 1622 C C . ARG B 1 94 ? 5.156 -18.859 -20.719 1 45.34 94 ARG B C 1
ATOM 1624 O O . ARG B 1 94 ? 5.023 -19.422 -21.812 1 45.34 94 ARG B O 1
ATOM 1631 N N . PRO B 1 95 ? 6.367 -18.766 -20.203 1 44.28 95 PRO B N 1
ATOM 1632 C CA . PRO B 1 95 ? 7.285 -19.781 -20.734 1 44.28 95 PRO B CA 1
ATOM 1633 C C . PRO B 1 95 ? 6.617 -21.125 -20.953 1 44.28 95 PRO B C 1
ATOM 1635 O O . PRO B 1 95 ? 5.727 -21.516 -20.188 1 44.28 95 PRO B O 1
ATOM 1638 N N . PRO B 1 96 ? 6.797 -21.75 -22.203 1 40.62 96 PRO B N 1
ATOM 1639 C CA . PRO B 1 96 ? 6.176 -23.016 -22.609 1 40.62 96 PRO B CA 1
ATOM 1640 C C . PRO B 1 96 ? 6.055 -24.016 -21.469 1 40.62 96 PRO B C 1
ATOM 1642 O O . PRO B 1 96 ? 5.23 -24.922 -21.516 1 40.62 96 PRO B O 1
ATOM 1645 N N . ASP B 1 97 ? 7.012 -23.859 -20.484 1 44.62 97 ASP B N 1
ATOM 1646 C CA . ASP B 1 97 ? 6.992 -24.906 -19.453 1 44.62 97 ASP B CA 1
ATOM 1647 C C . ASP B 1 97 ? 5.93 -24.609 -18.406 1 44.62 97 ASP B C 1
ATOM 1649 O O . ASP B 1 97 ? 5.66 -25.453 -17.547 1 44.62 97 ASP B O 1
ATOM 1653 N N . LYS B 1 98 ? 5.434 -23.359 -18.484 1 52.06 98 LYS B N 1
ATOM 1654 C CA . LYS B 1 98 ? 4.426 -23.094 -17.453 1 52.06 98 LYS B CA 1
ATOM 1655 C C . LYS B 1 98 ? 3.029 -23.047 -18.062 1 52.06 98 LYS B C 1
ATOM 1657 O O . LYS B 1 98 ? 2.783 -22.281 -19 1 52.06 98 LYS B O 1
ATOM 1662 N N . VAL B 1 99 ? 2.158 -24.078 -17.953 1 45.53 99 VAL B N 1
ATOM 1663 C CA . VAL B 1 99 ? 0.811 -24.219 -18.5 1 45.53 99 VAL B CA 1
ATOM 1664 C C . VAL B 1 99 ? -0.168 -23.391 -17.672 1 45.53 99 VAL B C 1
ATOM 1666 O O . VAL B 1 99 ? -0.031 -23.281 -16.453 1 45.53 99 VAL B O 1
ATOM 1669 N N . ARG B 1 100 ? -1.007 -22.484 -18.328 1 50.72 100 ARG B N 1
ATOM 1670 C CA . ARG B 1 100 ? -2.061 -21.719 -17.672 1 50.72 100 ARG B CA 1
ATOM 1671 C C . ARG B 1 100 ? -3.133 -22.641 -17.094 1 50.72 100 ARG B C 1
ATOM 1673 O O . ARG B 1 100 ? -3.516 -23.625 -17.719 1 50.72 100 ARG B O 1
ATOM 1680 N N . PRO B 1 101 ? -3.561 -22.281 -15.883 1 43.34 101 PRO B N 1
ATOM 1681 C CA . PRO B 1 101 ? -4.672 -23.125 -15.453 1 43.34 101 PRO B CA 1
ATOM 1682 C C . PRO B 1 101 ? -5.949 -22.891 -16.25 1 43.34 101 PRO B C 1
ATOM 1684 O O . PRO B 1 101 ? -6.148 -21.781 -16.781 1 43.34 101 PRO B O 1
ATOM 1687 N N . GLY B 1 102 ? -6.711 -23.859 -16.594 1 40.56 102 GLY B N 1
ATOM 1688 C CA . GLY B 1 102 ? -7.949 -23.891 -17.344 1 40.56 102 GLY B CA 1
ATOM 1689 C C . GLY B 1 102 ? -8.984 -22.906 -16.844 1 40.56 102 GLY B C 1
ATOM 1690 O O . GLY B 1 102 ? -9.891 -22.5 -17.594 1 40.56 102 GLY B O 1
ATOM 1691 N N . TRP B 1 103 ? -9.094 -22.609 -15.625 1 43.31 103 TRP B N 1
ATOM 1692 C CA . TRP B 1 103 ? -10.188 -21.781 -15.141 1 43.31 103 TRP B CA 1
ATOM 1693 C C . TRP B 1 103 ? -10.016 -20.328 -15.602 1 43.31 103 TRP B C 1
ATOM 1695 O O . TRP B 1 103 ? -10.883 -19.484 -15.352 1 43.31 103 TRP B O 1
ATOM 1705 N N . TRP B 1 104 ? -9 -19.875 -16.266 1 45.25 104 TRP B N 1
ATOM 1706 C CA . TRP B 1 104 ? -8.805 -18.547 -16.828 1 45.25 104 TRP B CA 1
ATOM 1707 C C . TRP B 1 104 ? -9.789 -18.297 -17.969 1 45.25 104 TRP B C 1
ATOM 1709 O O . TRP B 1 104 ? -9.953 -17.156 -18.422 1 45.25 104 TRP B O 1
ATOM 1719 N N . VAL B 1 105 ? -10.484 -19.234 -18.484 1 41.44 105 VAL B N 1
ATOM 1720 C CA . VAL B 1 105 ? -11.367 -19.125 -19.641 1 41.44 105 VAL B CA 1
ATOM 1721 C C . VAL B 1 105 ? -12.516 -18.172 -19.328 1 41.44 105 VAL B C 1
ATOM 1723 O O . VAL B 1 105 ? -13.109 -17.578 -20.234 1 41.44 105 VAL B O 1
ATOM 1726 N N . GLY B 1 106 ? -13.07 -18.094 -18.172 1 37.5 106 GLY B N 1
ATOM 1727 C CA . GLY B 1 106 ? -14.297 -17.312 -17.984 1 37.5 106 GLY B CA 1
ATOM 1728 C C . GLY B 1 106 ? -14.062 -15.82 -18 1 37.5 106 GLY B C 1
ATOM 1729 O O . GLY B 1 106 ? -14.984 -15.039 -17.75 1 37.5 106 GLY B O 1
ATOM 1730 N N . PHE B 1 107 ? -13.055 -15.273 -17.906 1 37.47 107 PHE B N 1
ATOM 1731 C CA . PHE B 1 107 ? -12.914 -13.828 -17.984 1 37.47 107 PHE B CA 1
ATOM 1732 C C . PHE B 1 107 ? -12.984 -13.352 -19.438 1 37.47 107 PHE B C 1
ATOM 1734 O O . PHE B 1 107 ? -12.156 -13.734 -20.266 1 37.47 107 PHE B O 1
ATOM 1741 N N . GLY B 1 108 ? -14.297 -13.242 -20.062 1 29.61 108 GLY B N 1
ATOM 1742 C CA . GLY B 1 108 ? -14.719 -12.969 -21.438 1 29.61 108 GLY B CA 1
ATOM 1743 C C . GLY B 1 108 ? -13.859 -11.922 -22.125 1 29.61 108 GLY B C 1
ATOM 1744 O O . GLY B 1 108 ? -13.516 -10.906 -21.516 1 29.61 108 GLY B O 1
ATOM 1745 N N . ILE B 1 109 ? -13.266 -12.242 -23.297 1 28.02 109 ILE B N 1
ATOM 1746 C CA . ILE B 1 109 ? -12.883 -11.477 -24.484 1 28.02 109 ILE B CA 1
ATOM 1747 C C . ILE B 1 109 ? -14.031 -10.562 -24.906 1 28.02 109 ILE B C 1
ATOM 1749 O O . ILE B 1 109 ? -15.188 -10.984 -24.922 1 28.02 109 ILE B O 1
#

Solvent-accessible surface area (backbone atoms only — not comparable to full-atom values): 12327 Å² total; per-residue (Å²): 97,65,40,65,25,78,87,63,52,48,65,53,57,51,52,50,40,48,22,66,71,66,36,69,48,32,41,66,57,46,33,71,71,44,73,51,93,48,48,45,69,52,38,45,53,49,52,50,53,35,34,75,47,38,30,27,38,69,69,51,51,42,82,89,53,66,34,34,28,53,28,74,56,29,52,34,24,74,68,31,75,33,46,54,70,68,55,55,55,64,77,59,81,56,59,85,88,52,51,75,44,72,82,63,66,74,72,73,131,96,64,39,65,24,79,86,62,52,48,65,53,56,51,52,51,39,47,23,67,71,66,36,70,46,32,41,66,58,47,32,71,70,45,73,51,92,48,49,44,69,51,38,45,53,49,52,49,51,35,35,75,48,38,31,27,39,67,69,51,56,41,85,88,55,67,35,34,28,55,29,73,55,28,52,34,24,74,68,31,74,32,48,57,70,70,56,58,56,65,76,59,82,54,58,89,88,54,53,77,52,76,80,64,66,73,71,77,131

Organism: NCBI:txid755307

Secondary structure (DSSP, 8-state):
--B--TT--HHHHHHHHHHHHH-SB-HHHHHHH--SS--HHHHHHHHHHHHHTTSEEESS--TT---EEE-HHHHHHHTT-SBTTT---------TTSPPPGGGGGS--/--B--TT--HHHHHHHHHHHHH-SB-HHHHHHH--SS--HHHHHHHHHHHHHTTSEEESS--TT---EEE-HHHHHHHTT-SBTTT---------TTSPPPGGGGGS--

Radius of gyration: 19.44 Å; Cα contacts (8 Å, |Δi|>4): 329; chains: 2; bounding box: 27×55×51 Å

InterPro domains:
  IPR036388 Winged helix-like DNA-binding domain superfamily [G3DSA:1.10.10.10] (1-87)